Protein AF-0000000068853420 (afdb_homodimer)

Nearest PDB structures (foldseek):
  4xi1-assembly1_A  TM=8.099E-01  e=3.534E-05  Legionella pneumophila str. Paris
  2kr4-assembly1_A  TM=8.073E-01  e=2.516E-05  Mus musculus
  5h7r-assembly1_D  TM=8.352E-01  e=4.964E-05  Homo sapiens
  6s53-assembly2_H  TM=8.217E-01  e=7.463E-05  Homo sapiens
  4wz3-assembly1_B  TM=7.288E-01  e=4.638E-05  Legionella pneumophila str. Paris

Secondary structure (DSSP, 8-state):
--TT---S----THHHHHHHHHHHTSPPGGGB-TTTSSB-SSEEE-TTS-EEEHHHHHHHHHH--B-TTT-PBPS----EE-HHHHHHHHHHHHHHHH-/-GGGGGGGG---THHHHHHHHHHHTSPPGGGB-TTTSSB-SSEEE-TTS-EEEHHHHHHHHHH--B-TTT-PBPS----EE-HHHHHHHHHHHHHHHH-

InterPro domains:
  IPR003613 U-box domain [PF04564] (28-96)
  IPR003613 U-box domain [PS51698] (26-99)
  IPR003613 U-box domain [SM00504] (30-92)
  IPR013083 Zinc finger, RING/FYVE/PHD-type [G3DSA:3.30.40.10] (26-99)
  IPR052085 WD repeat, SAM and U-box domain-containing [PTHR46573] (4-98)

Radius of gyration: 25.14 Å; Cα contacts (8 Å, |Δi|>4): 220; chains: 2; bounding box: 86×63×56 Å

Foldseek 3Di:
DPPPDDPPPPPDPVVVVVVVLVVLLDDDPLQAAPQVRHGAQFWKAFQVGHIHHPVRLVVVVVVDQADPVPRHGGPDGDIGGDPVSNVVSVVSVVVSVVD/DPPPPDPPPPPDPVVVVVVVLVVLLDDDPLQAAPQVRHGEQFWKAFQVGHIHRPVRLVVVVVVDQADPVPRHGGPDGDIGGDPVSNVVSVVSVVVSVVD

Organism: Emiliania huxleyi (strain CCMP1516) (NCBI:txid280463)

Sequence (198 aa):
MSEEATGQKRISRRGRSAIALALELEPPADFICPITAEAMRDPVMAGDGHAYERIAIERWLAIRSTSPLTGKALENTGVFPNHMLRRQIREWQERSRSTMSEEATGQKRISRRGRSAIALALELEPPADFICPITAEAMRDPVMAGDGHAYERIAIERWLAIRSTSPLTGKALENTGVFPNHMLRRQIREWQERSRST

Structure (mmCIF, N/CA/C/O backbone):
data_AF-0000000068853420-model_v1
#
loop_
_entity.id
_entity.type
_entity.pdbx_description
1 polymer 'U-box domain-containing protein'
#
loop_
_atom_site.group_PDB
_atom_site.id
_atom_site.type_symbol
_atom_site.label_atom_id
_atom_site.label_alt_id
_atom_site.label_comp_id
_atom_site.label_asym_id
_atom_site.label_entity_id
_atom_site.label_seq_id
_atom_site.pdbx_PDB_ins_code
_atom_site.Cartn_x
_atom_site.Cartn_y
_atom_site.Cartn_z
_atom_site.occupancy
_atom_site.B_iso_or_equiv
_atom_site.auth_seq_id
_atom_site.auth_comp_id
_atom_site.auth_asym_id
_atom_site.auth_atom_id
_atom_site.pdbx_PDB_model_num
ATOM 1 N N . MET A 1 1 ? -50.844 44.469 3.355 1 34.81 1 MET A N 1
ATOM 2 C CA . MET A 1 1 ? -49.969 44.062 2.275 1 34.81 1 MET A CA 1
ATOM 3 C C . MET A 1 1 ? -48.75 43.281 2.82 1 34.81 1 MET A C 1
ATOM 5 O O . MET A 1 1 ? -48.406 42.25 2.281 1 34.81 1 MET A O 1
ATOM 9 N N . SER A 1 2 ? -47.875 43.875 3.756 1 34.31 2 SER A N 1
ATOM 10 C CA . SER A 1 2 ? -46.438 43.75 3.584 1 34.31 2 SER A CA 1
ATOM 11 C C . SER A 1 2 ? -45.844 42.594 4.414 1 34.31 2 SER A C 1
ATOM 13 O O . SER A 1 2 ? -44.625 42.438 4.496 1 34.31 2 SER A O 1
ATOM 15 N N . GLU A 1 3 ? -46.562 42.094 5.371 1 41.97 3 GLU A N 1
ATOM 16 C CA . GLU A 1 3 ? -45.75 41.375 6.359 1 41.97 3 GLU A CA 1
ATOM 17 C C . GLU A 1 3 ? -45.281 40.031 5.812 1 41.97 3 GLU A C 1
ATOM 1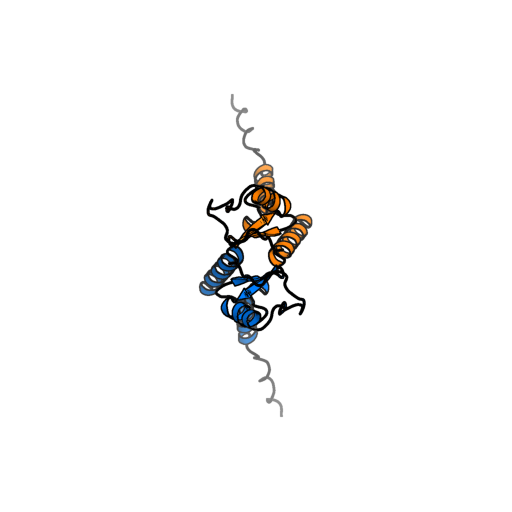9 O O . GLU A 1 3 ? -44.906 39.156 6.578 1 41.97 3 GLU A O 1
ATOM 24 N N . GLU A 1 4 ? -45.469 39.719 4.461 1 45.56 4 GLU A N 1
ATOM 25 C CA . GLU A 1 4 ? -45.188 38.344 4.07 1 45.56 4 GLU A CA 1
ATOM 26 C C . GLU A 1 4 ? -43.688 38.062 4.09 1 45.56 4 GLU A C 1
ATOM 28 O O . GLU A 1 4 ? -43.219 37.156 3.436 1 45.56 4 GLU A O 1
ATOM 33 N N . ALA A 1 5 ? -42.906 39.125 4.637 1 42.16 5 ALA A N 1
ATOM 34 C CA . ALA A 1 5 ? -41.5 38.969 4.227 1 42.16 5 ALA A CA 1
ATOM 35 C C . ALA A 1 5 ? -40.938 37.656 4.699 1 42.16 5 ALA A C 1
ATOM 37 O O . ALA A 1 5 ? -40.375 36.875 3.902 1 42.16 5 ALA A O 1
ATOM 38 N N . THR A 1 6 ? -40.094 37.688 5.812 1 40.34 6 THR A N 1
ATOM 39 C CA . THR A 1 6 ? -38.688 37.281 5.871 1 40.34 6 THR A CA 1
ATOM 40 C C . THR A 1 6 ? -38.562 35.812 6.289 1 40.34 6 THR A C 1
ATOM 42 O O . THR A 1 6 ? -38.344 35.531 7.465 1 40.34 6 THR A O 1
ATOM 45 N N . GLY A 1 7 ? -39.594 35.031 6.105 1 43.28 7 GLY A N 1
ATOM 46 C CA . GLY A 1 7 ? -39.406 33.688 6.629 1 43.28 7 GLY A CA 1
ATOM 47 C C . GLY A 1 7 ? -38.188 32.969 6.016 1 43.28 7 GLY A C 1
ATOM 48 O O . GLY A 1 7 ? -38.062 31.75 6.164 1 43.28 7 GLY A O 1
ATOM 49 N N . GLN A 1 8 ? -37.625 33.594 4.945 1 44.19 8 GLN A N 1
ATOM 50 C CA . GLN A 1 8 ? -36.844 32.688 4.117 1 44.19 8 GLN A CA 1
ATOM 51 C C . GLN A 1 8 ? -35.656 32.125 4.891 1 44.19 8 GLN A C 1
ATOM 53 O O . GLN A 1 8 ? -35.25 30.969 4.715 1 44.19 8 GLN A O 1
ATOM 58 N N . LYS A 1 9 ? -34.719 32.969 5.328 1 45.03 9 LYS A N 1
ATOM 59 C CA . LYS A 1 9 ? -33.281 32.688 5.199 1 45.03 9 LYS A CA 1
ATOM 60 C C . LYS A 1 9 ? -32.812 31.828 6.375 1 45.03 9 LYS A C 1
ATOM 62 O O . LYS A 1 9 ? -31.609 31.75 6.625 1 45.03 9 LYS A O 1
ATOM 67 N N . ARG A 1 10 ? -33.625 31.422 7.332 1 42.75 10 ARG A N 1
ATOM 68 C CA . ARG A 1 10 ? -32.812 30.688 8.289 1 42.75 10 ARG A CA 1
ATOM 69 C C . ARG A 1 10 ? -32.375 29.344 7.719 1 42.75 10 ARG A C 1
ATOM 71 O O . ARG A 1 10 ? -33.062 28.344 7.844 1 42.75 10 ARG A O 1
ATOM 78 N N . ILE A 1 11 ? -32.188 29.188 6.398 1 47.72 11 ILE A N 1
ATOM 79 C CA . ILE A 1 11 ? -31.469 27.969 6.016 1 47.72 11 ILE A CA 1
ATOM 80 C C . ILE A 1 11 ? -30.312 27.719 6.973 1 47.72 11 ILE A C 1
ATOM 82 O O . ILE A 1 11 ? -29.406 28.547 7.082 1 47.72 11 ILE A O 1
ATOM 86 N N . SER A 1 12 ? -30.469 27.078 8.18 1 46.97 12 SER A N 1
ATOM 87 C CA . SER A 1 12 ? -29.703 26.734 9.367 1 46.97 12 SER A CA 1
ATOM 88 C C . SER A 1 12 ? -28.281 26.297 9 1 46.97 12 SER A C 1
ATOM 90 O O . SER A 1 12 ? -28.078 25.672 7.965 1 46.97 12 SER A O 1
ATOM 92 N N . ARG A 1 13 ? -27.141 26.891 9.422 1 49.19 13 ARG A N 1
ATOM 93 C CA . ARG A 1 13 ? -25.719 26.562 9.594 1 49.19 13 ARG A CA 1
ATOM 94 C C . ARG A 1 13 ? -25.531 25.078 9.867 1 49.19 13 ARG A C 1
ATOM 96 O O . ARG A 1 13 ? -24.406 24.578 9.797 1 49.19 13 ARG A O 1
ATOM 103 N N . ARG A 1 14 ? -26.656 24.438 10.234 1 52.59 14 ARG A N 1
ATOM 104 C CA . ARG A 1 14 ? -26.562 23.031 10.609 1 52.59 14 ARG A CA 1
ATOM 105 C C . ARG A 1 14 ? -26.203 22.156 9.398 1 52.59 14 ARG A C 1
ATOM 107 O O . ARG A 1 14 ? -25.562 21.109 9.547 1 52.59 14 ARG A O 1
ATOM 114 N N . GLY A 1 15 ? -26.703 22.406 8.266 1 52.88 15 GLY A N 1
ATOM 115 C CA . GLY A 1 15 ? -26.469 21.562 7.102 1 52.88 15 GLY A CA 1
ATOM 116 C C . GLY A 1 15 ? -25.031 21.562 6.648 1 52.88 15 GLY A C 1
ATOM 117 O O . GLY A 1 15 ? -24.516 20.531 6.203 1 52.88 15 GLY A O 1
ATOM 118 N N . ARG A 1 16 ? -24.375 22.734 6.613 1 54.84 16 ARG A N 1
ATOM 119 C CA . ARG A 1 16 ? -22.984 22.844 6.188 1 54.84 16 ARG A CA 1
ATOM 120 C C . ARG A 1 16 ? -22.062 22.094 7.148 1 54.84 16 ARG A C 1
ATOM 122 O O . ARG A 1 16 ? -21.062 21.5 6.73 1 54.84 16 ARG A O 1
ATOM 129 N N . SER A 1 17 ? -22.5 22.016 8.461 1 63.19 17 SER A N 1
ATOM 130 C CA . SER A 1 17 ? -21.672 21.375 9.469 1 63.19 17 SER A CA 1
ATOM 131 C C . SER A 1 17 ? -21.703 19.859 9.32 1 63.19 17 SER A C 1
ATOM 133 O O . SER A 1 17 ? -20.672 19.188 9.422 1 63.19 17 SER A O 1
ATOM 135 N N . ALA A 1 18 ? -22.938 19.359 9.031 1 60.53 18 ALA A N 1
ATOM 136 C CA . ALA A 1 18 ? -23.078 17.906 8.938 1 60.53 18 ALA A CA 1
ATOM 137 C C . ALA A 1 18 ? -22.312 17.375 7.727 1 60.53 18 ALA A C 1
ATOM 139 O O . ALA A 1 18 ? -21.703 16.312 7.797 1 60.53 18 ALA A O 1
ATOM 140 N N . ILE A 1 19 ? -22.453 18.047 6.547 1 61.03 19 ILE A N 1
ATOM 141 C CA . ILE A 1 19 ? -21.734 17.641 5.34 1 61.03 19 ILE A CA 1
ATOM 142 C C . ILE A 1 19 ? -20.234 17.703 5.582 1 61.03 19 ILE A C 1
ATOM 144 O O . ILE A 1 19 ? -19.484 16.797 5.184 1 61.03 19 ILE A O 1
ATOM 148 N N . ALA A 1 20 ? -19.797 18.812 6.145 1 61.88 20 ALA A N 1
ATOM 149 C CA . ALA A 1 20 ? -18.375 18.953 6.465 1 61.88 20 ALA A CA 1
ATOM 150 C C . ALA A 1 20 ? -17.906 17.844 7.379 1 61.88 20 ALA A C 1
ATOM 152 O O . ALA A 1 20 ? -16.828 17.281 7.184 1 61.88 20 ALA A O 1
ATOM 153 N N . LEU A 1 21 ? -18.734 17.578 8.375 1 62.09 21 LEU A N 1
ATOM 154 C CA . LEU A 1 21 ? -18.406 16.469 9.281 1 62.09 21 LEU A CA 1
ATOM 155 C C . LEU A 1 21 ? -18.391 15.141 8.531 1 62.09 21 LEU A C 1
ATOM 157 O O . LEU A 1 21 ? -17.531 14.297 8.781 1 62.09 21 LEU A O 1
ATOM 161 N N . ALA A 1 22 ? -19.438 14.984 7.652 1 61.75 22 ALA A N 1
ATOM 162 C CA . ALA A 1 22 ? -19.5 13.75 6.867 1 61.75 22 ALA A CA 1
ATOM 163 C C . ALA A 1 22 ? -18.281 13.609 5.973 1 61.75 22 ALA A C 1
ATOM 165 O O . ALA A 1 22 ? -17.75 12.508 5.812 1 61.75 22 ALA A O 1
ATOM 166 N N . LEU A 1 23 ? -17.922 14.672 5.324 1 61.5 23 LEU A N 1
ATOM 167 C CA . LEU A 1 23 ? -16.75 14.656 4.449 1 61.5 23 LEU A CA 1
ATOM 168 C C . LEU A 1 23 ? -15.484 14.352 5.238 1 61.5 23 LEU A C 1
ATOM 170 O O . LEU A 1 23 ? -14.578 13.695 4.73 1 61.5 23 LEU A O 1
ATOM 174 N N . GLU A 1 24 ? -15.492 14.945 6.465 1 63.66 24 GLU A N 1
ATOM 175 C CA . GLU A 1 24 ? -14.328 14.68 7.309 1 63.66 24 GLU A CA 1
ATOM 176 C C . GLU A 1 24 ? -14.234 13.203 7.68 1 63.66 24 GLU A C 1
ATOM 178 O O . GLU A 1 24 ? -13.141 12.68 7.898 1 63.66 24 GLU A O 1
ATOM 183 N N . LEU A 1 25 ? -15.375 12.57 7.449 1 74.81 25 LEU A N 1
ATOM 184 C CA . LEU A 1 25 ? -15.438 11.188 7.895 1 74.81 25 LEU A CA 1
ATOM 185 C C . LEU A 1 25 ? -15.297 10.227 6.715 1 74.81 25 LEU A C 1
ATOM 187 O O . LEU A 1 25 ? -15.18 9.016 6.898 1 74.81 25 LEU A O 1
ATOM 191 N N . GLU A 1 26 ? -15.164 10.797 5.605 1 87.44 26 GLU A N 1
ATOM 192 C CA . GLU A 1 26 ? -15.062 9.938 4.43 1 87.44 26 GLU A CA 1
ATOM 193 C C . GLU A 1 26 ? -13.68 9.32 4.312 1 87.44 26 GLU A C 1
ATOM 195 O O . GLU A 1 26 ? -12.672 10.008 4.496 1 87.44 26 GLU A O 1
ATOM 200 N N . PRO A 1 27 ? -13.711 8.008 4.016 1 92.69 27 PRO A N 1
ATOM 201 C CA . PRO A 1 27 ? -12.406 7.371 3.863 1 92.69 27 PRO A CA 1
ATOM 202 C C . PRO A 1 27 ? -11.602 7.938 2.693 1 92.69 27 PRO A C 1
ATOM 204 O O . PRO A 1 27 ? -12.172 8.273 1.651 1 92.69 27 PRO A O 1
ATOM 207 N N . PRO A 1 28 ? -10.336 8.102 2.918 1 91.75 28 PRO A N 1
ATOM 208 C CA . PRO A 1 28 ? -9.5 8.391 1.753 1 91.75 28 PRO A CA 1
ATOM 209 C C . PRO A 1 28 ? -9.773 7.457 0.578 1 91.75 28 PRO A C 1
ATOM 211 O O . PRO A 1 28 ? -10.094 6.281 0.782 1 91.75 28 PRO A O 1
ATOM 214 N N . ALA A 1 29 ? -9.609 7.934 -0.53 1 94.06 29 ALA A N 1
ATOM 215 C CA . ALA A 1 29 ? -9.914 7.184 -1.746 1 94.06 29 ALA A CA 1
ATOM 216 C C . ALA A 1 29 ? -9.109 5.887 -1.806 1 94.06 29 ALA A C 1
ATOM 218 O O . ALA A 1 29 ? -9.609 4.867 -2.289 1 94.06 29 ALA A O 1
ATOM 219 N N . ASP A 1 30 ? -7.887 5.859 -1.32 1 94.75 30 ASP A N 1
ATOM 220 C CA . ASP A 1 30 ? -6.992 4.707 -1.38 1 94.75 30 ASP A CA 1
ATOM 221 C C . ASP A 1 30 ? -7.543 3.543 -0.558 1 94.75 30 ASP A C 1
ATOM 223 O O . ASP A 1 30 ? -7.102 2.402 -0.718 1 94.75 30 ASP A O 1
ATOM 227 N N . PHE A 1 31 ? -8.469 3.871 0.302 1 97.12 31 PHE A N 1
ATOM 228 C CA . PHE A 1 31 ? -8.977 2.842 1.198 1 97.12 31 PHE A CA 1
ATOM 229 C C . PHE A 1 31 ? -10.18 2.137 0.579 1 97.12 31 PHE A C 1
ATOM 231 O O . PHE A 1 31 ? -10.602 1.083 1.06 1 97.12 31 PHE A O 1
ATOM 238 N N . ILE A 1 32 ? -10.68 2.725 -0.522 1 97.88 32 ILE A N 1
ATOM 239 C CA . ILE A 1 32 ? -11.922 2.242 -1.121 1 97.88 32 ILE A CA 1
ATOM 240 C C . ILE A 1 32 ? -11.609 1.13 -2.119 1 97.88 32 ILE A C 1
ATOM 242 O O . ILE A 1 32 ? -10.758 1.291 -2.994 1 97.88 32 ILE A O 1
ATOM 246 N N . CYS A 1 33 ? -12.273 0.082 -1.948 1 98.56 33 CYS A N 1
ATOM 247 C CA . CYS A 1 33 ? -12.133 -1.036 -2.875 1 98.56 33 CYS A CA 1
ATOM 248 C C . CYS A 1 33 ? -12.812 -0.728 -4.203 1 98.56 33 CYS A C 1
ATOM 250 O O . CYS A 1 33 ? -14.008 -0.415 -4.242 1 98.56 33 CYS A O 1
ATOM 252 N N . PRO A 1 34 ? -12.062 -0.929 -5.297 1 98 34 PRO A N 1
ATOM 253 C CA . PRO A 1 34 ? -12.648 -0.633 -6.609 1 98 34 PRO A CA 1
ATOM 254 C C . PRO A 1 34 ? -13.82 -1.55 -6.957 1 98 34 PRO A C 1
ATOM 256 O O . PRO A 1 34 ? -14.648 -1.206 -7.805 1 98 34 PRO A O 1
ATOM 259 N N . ILE A 1 35 ? -13.922 -2.719 -6.402 1 98.38 35 ILE A N 1
ATOM 260 C CA . ILE A 1 35 ? -14.992 -3.664 -6.699 1 98.38 35 ILE A CA 1
ATOM 261 C C . ILE A 1 35 ? -16.219 -3.344 -5.844 1 98.38 35 ILE A C 1
ATOM 263 O O . ILE A 1 35 ? -17.328 -3.227 -6.363 1 98.38 35 ILE A O 1
ATOM 267 N N . THR A 1 36 ? -16.047 -3.203 -4.523 1 98.38 36 THR A N 1
ATOM 268 C CA . THR A 1 36 ? -17.188 -3.064 -3.609 1 98.38 36 THR A CA 1
ATOM 269 C C . THR A 1 36 ? -17.578 -1.599 -3.451 1 98.38 36 THR A C 1
ATOM 271 O O . THR A 1 36 ? -18.656 -1.29 -2.953 1 98.38 36 THR A O 1
ATOM 274 N N . ALA A 1 37 ? -16.688 -0.689 -3.717 1 97.62 37 ALA A N 1
ATOM 275 C CA . ALA A 1 37 ? -16.844 0.75 -3.541 1 97.62 37 ALA A CA 1
ATOM 276 C C . ALA A 1 37 ? -16.984 1.111 -2.064 1 97.62 37 ALA A C 1
ATOM 278 O O . ALA A 1 37 ? -17.625 2.1 -1.714 1 97.62 37 ALA A O 1
ATOM 279 N N . GLU A 1 38 ? -16.391 0.301 -1.243 1 97 38 GLU A N 1
ATOM 280 C CA . GLU A 1 38 ? -16.344 0.512 0.2 1 97 38 GLU A CA 1
ATOM 281 C C . GLU A 1 38 ? -14.922 0.426 0.726 1 97 38 GLU A C 1
ATOM 283 O O . GLU A 1 38 ? -14.047 -0.147 0.071 1 97 38 GLU A O 1
ATOM 288 N N . ALA A 1 39 ? -14.742 1.035 1.921 1 97.44 39 ALA A N 1
ATOM 289 C CA . ALA A 1 39 ? -13.445 0.886 2.564 1 97.44 39 ALA A CA 1
ATOM 290 C C . ALA A 1 39 ? -13.117 -0.585 2.809 1 97.44 39 ALA A C 1
ATOM 292 O O . ALA A 1 39 ? -13.969 -1.346 3.277 1 97.44 39 ALA A O 1
ATOM 293 N N . MET A 1 40 ? -11.906 -0.879 2.514 1 98.38 40 MET A N 1
ATOM 294 C CA . MET A 1 40 ? -11.523 -2.283 2.631 1 98.38 40 MET A CA 1
ATOM 295 C C . MET A 1 40 ? -11.359 -2.682 4.094 1 98.38 40 MET A C 1
ATOM 297 O O . MET A 1 40 ? -10.859 -1.899 4.906 1 98.38 40 MET A O 1
ATOM 301 N N . ARG A 1 41 ? -11.758 -3.891 4.422 1 97.69 41 ARG A N 1
ATOM 302 C CA . ARG A 1 41 ? -11.547 -4.473 5.742 1 97.69 41 ARG A CA 1
ATOM 303 C C . ARG A 1 41 ? -10.328 -5.395 5.75 1 97.69 41 ARG A C 1
ATOM 305 O O . ARG A 1 41 ? -9.562 -5.406 6.711 1 97.69 41 ARG A O 1
ATOM 312 N N . ASP A 1 42 ? -10.25 -6.094 4.727 1 98.56 42 ASP A N 1
ATOM 313 C CA . ASP A 1 42 ? -9.133 -7.016 4.527 1 98.56 42 ASP A CA 1
ATOM 314 C C . ASP A 1 42 ? -8.453 -6.766 3.186 1 98.56 42 ASP A C 1
ATOM 316 O O . ASP A 1 42 ? -8.609 -7.555 2.248 1 98.56 42 ASP A O 1
ATOM 320 N N . PRO A 1 43 ? -7.652 -5.711 3.154 1 98.5 43 PRO A N 1
ATOM 321 C CA . PRO A 1 43 ? -7.031 -5.332 1.883 1 98.5 43 PRO A CA 1
ATOM 322 C C . PRO A 1 43 ? -5.984 -6.344 1.414 1 98.5 43 PRO A C 1
ATOM 324 O O . PRO A 1 43 ? -5.148 -6.781 2.205 1 98.5 43 PRO A O 1
ATOM 327 N N . VAL A 1 44 ? -6.043 -6.703 0.188 1 97.75 44 VAL A N 1
ATOM 328 C CA . VAL A 1 44 ? -5.062 -7.57 -0.463 1 97.75 44 VAL A CA 1
ATOM 329 C C . VAL A 1 44 ? -4.605 -6.938 -1.775 1 97.75 44 VAL A C 1
ATOM 331 O O . VAL A 1 44 ? -5.25 -6.02 -2.287 1 97.75 44 VAL A O 1
ATOM 334 N N . MET A 1 45 ? -3.475 -7.312 -2.174 1 96.56 45 MET A N 1
ATOM 335 C CA . MET A 1 45 ? -2.928 -6.895 -3.461 1 96.56 45 MET A CA 1
ATOM 336 C C . MET A 1 45 ? -3.061 -8 -4.496 1 96.56 45 MET A C 1
ATOM 338 O O . MET A 1 45 ? -2.797 -9.172 -4.203 1 96.56 45 MET A O 1
ATOM 342 N N . ALA A 1 46 ? -3.482 -7.629 -5.668 1 96.38 46 ALA A N 1
ATOM 343 C CA . ALA A 1 46 ? -3.57 -8.602 -6.758 1 96.38 46 ALA A CA 1
ATOM 344 C C . ALA A 1 46 ? -2.43 -8.414 -7.754 1 96.38 46 ALA A C 1
ATOM 346 O O . ALA A 1 46 ? -1.6 -7.516 -7.594 1 96.38 46 ALA A O 1
ATOM 347 N N . GLY A 1 47 ? -2.389 -9.266 -8.742 1 94.38 47 GLY A N 1
ATOM 348 C CA . GLY A 1 47 ? -1.291 -9.312 -9.695 1 94.38 47 GLY A CA 1
ATOM 349 C C . GLY A 1 47 ? -1.175 -8.055 -10.531 1 94.38 47 GLY A C 1
ATOM 350 O O . GLY A 1 47 ? -0.121 -7.789 -11.109 1 94.38 47 GLY A O 1
ATOM 351 N N . ASP A 1 48 ? -2.283 -7.324 -10.656 1 95.06 48 ASP A N 1
ATOM 352 C CA . ASP A 1 48 ? -2.246 -6.094 -11.445 1 95.06 48 ASP A CA 1
ATOM 353 C C . ASP A 1 48 ? -1.645 -4.945 -10.641 1 95.06 48 ASP A C 1
ATOM 355 O O . ASP A 1 48 ? -1.543 -3.82 -11.133 1 95.06 48 ASP A O 1
ATOM 359 N N . GLY A 1 49 ? -1.3 -5.176 -9.383 1 95.38 49 GLY A N 1
ATOM 36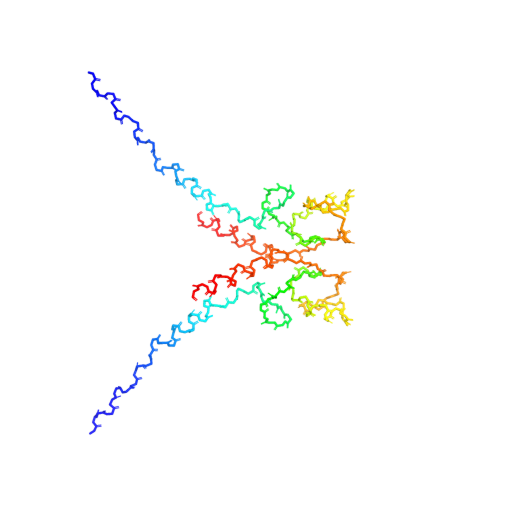0 C CA . GLY A 1 49 ? -0.657 -4.172 -8.547 1 95.38 49 GLY A CA 1
ATOM 361 C C . GLY A 1 49 ? -1.644 -3.303 -7.793 1 95.38 49 GLY A C 1
ATOM 362 O O . GLY A 1 49 ? -1.257 -2.312 -7.172 1 95.38 49 GLY A O 1
ATOM 363 N N . HIS A 1 50 ? -2.873 -3.68 -7.824 1 96.62 50 HIS A N 1
ATOM 364 C CA . HIS A 1 50 ? -3.904 -2.914 -7.133 1 96.62 50 HIS A CA 1
ATOM 365 C C . HIS A 1 50 ? -4.422 -3.664 -5.91 1 96.62 50 HIS A C 1
ATOM 367 O O . HIS A 1 50 ? -4.309 -4.891 -5.836 1 96.62 50 HIS A O 1
ATOM 373 N N . ALA A 1 51 ? -4.945 -2.887 -5 1 97.62 51 ALA A N 1
ATOM 374 C CA . ALA A 1 51 ? -5.512 -3.467 -3.787 1 97.62 51 ALA A CA 1
ATOM 375 C C . ALA A 1 51 ? -7.02 -3.641 -3.914 1 97.62 51 ALA A C 1
ATOM 377 O O . ALA A 1 51 ? -7.688 -2.848 -4.582 1 97.62 51 ALA A O 1
ATOM 378 N N . TYR A 1 52 ? -7.52 -4.664 -3.236 1 98.44 52 TYR A N 1
ATOM 379 C CA . TYR A 1 52 ? -8.938 -4.988 -3.217 1 98.44 52 TYR A CA 1
ATOM 380 C C . TYR A 1 52 ? -9.352 -5.562 -1.865 1 98.44 52 TYR A C 1
ATOM 382 O O . TYR A 1 52 ? -8.5 -5.98 -1.077 1 98.44 52 TYR A O 1
ATOM 390 N N . GLU A 1 53 ? -10.594 -5.551 -1.66 1 98.81 53 GLU A N 1
ATOM 391 C CA . GLU A 1 53 ? -11.172 -6.379 -0.605 1 98.81 53 GLU A CA 1
ATOM 392 C C . GLU A 1 53 ? -10.992 -7.863 -0.909 1 98.81 53 GLU A C 1
ATOM 394 O O . GLU A 1 53 ? -11.328 -8.328 -2 1 98.81 53 GLU A O 1
ATOM 399 N N . ARG A 1 54 ? -10.531 -8.57 0.033 1 98.69 54 ARG A N 1
ATOM 400 C CA . ARG A 1 54 ? -10.133 -9.953 -0.189 1 98.69 54 ARG A CA 1
ATOM 401 C C . ARG A 1 54 ? -11.289 -10.766 -0.781 1 98.69 54 ARG A C 1
ATOM 403 O O . ARG A 1 54 ? -11.148 -11.344 -1.86 1 98.69 54 ARG A O 1
ATOM 410 N N . ILE A 1 55 ? -12.383 -10.797 -0.116 1 98.69 55 ILE A N 1
ATOM 411 C CA . ILE A 1 55 ? -13.508 -11.641 -0.528 1 98.69 55 ILE A CA 1
ATOM 412 C C . ILE A 1 55 ? -13.953 -11.25 -1.935 1 98.69 55 ILE A C 1
ATOM 414 O O . ILE A 1 55 ? -14.266 -12.117 -2.754 1 98.69 55 ILE A O 1
ATOM 418 N N . ALA A 1 56 ? -13.953 -9.984 -2.223 1 98.88 56 ALA A N 1
ATOM 419 C CA . ALA A 1 56 ? -14.43 -9.484 -3.51 1 98.88 56 ALA A CA 1
ATOM 420 C C . ALA A 1 56 ? -13.5 -9.922 -4.641 1 98.88 56 ALA A C 1
ATOM 422 O O . ALA A 1 56 ? -13.961 -10.414 -5.672 1 98.88 56 ALA A O 1
ATOM 423 N N . ILE A 1 57 ? -12.188 -9.812 -4.484 1 98.69 57 ILE A N 1
ATOM 424 C CA . ILE A 1 57 ? -11.25 -10.133 -5.559 1 98.69 57 ILE A CA 1
ATOM 425 C C . ILE A 1 57 ? -11.148 -11.648 -5.715 1 98.69 57 ILE A C 1
ATOM 427 O O . ILE A 1 57 ? -10.992 -12.156 -6.828 1 98.69 57 ILE A O 1
ATOM 431 N N . GLU A 1 58 ? -11.172 -12.297 -4.621 1 98.38 58 GLU A N 1
ATOM 432 C CA . GLU A 1 58 ? -11.141 -13.75 -4.715 1 98.38 58 GLU A CA 1
ATOM 433 C C . GLU A 1 58 ? -12.352 -14.289 -5.473 1 98.38 58 GLU A C 1
ATOM 435 O O . GLU A 1 58 ? -12.234 -15.219 -6.273 1 98.38 58 GLU A O 1
ATOM 440 N N . ARG A 1 59 ? -13.492 -13.719 -5.199 1 98.62 59 ARG A N 1
ATOM 441 C CA . ARG A 1 59 ? -14.695 -14.094 -5.938 1 98.62 59 ARG A CA 1
ATOM 442 C C . ARG A 1 59 ? -14.547 -13.789 -7.422 1 98.62 59 ARG A C 1
ATOM 444 O O . ARG A 1 59 ? -14.922 -14.602 -8.273 1 98.62 59 ARG A O 1
ATOM 451 N N . TRP A 1 60 ? -14.039 -12.641 -7.734 1 98.75 60 TRP A N 1
ATOM 452 C CA . TRP A 1 60 ? -13.797 -12.227 -9.117 1 98.75 60 TRP A CA 1
ATOM 453 C C . TRP A 1 60 ? -12.891 -13.219 -9.828 1 98.75 60 TRP A C 1
ATOM 455 O O . TRP A 1 60 ? -13.211 -13.688 -10.93 1 98.75 60 TRP A O 1
ATOM 465 N N . LEU A 1 61 ? -11.836 -13.617 -9.188 1 98.06 61 LEU A N 1
ATOM 466 C CA . LEU A 1 61 ? -10.781 -14.414 -9.805 1 98.06 61 LEU A CA 1
ATOM 467 C C . LEU A 1 61 ? -11.156 -15.891 -9.844 1 98.06 61 LEU A C 1
ATOM 469 O O . LEU A 1 61 ? -10.5 -16.688 -10.523 1 98.06 61 LEU A O 1
ATOM 473 N N . ALA A 1 62 ? -12.164 -16.219 -9.078 1 97.94 62 ALA A N 1
ATOM 474 C CA . ALA A 1 62 ? -12.68 -17.578 -9.133 1 97.94 62 ALA A CA 1
ATOM 475 C C . ALA A 1 62 ? -13.273 -17.891 -10.508 1 97.94 62 ALA A C 1
ATOM 477 O O . ALA A 1 62 ? -13.281 -19.047 -10.938 1 97.94 62 ALA A O 1
ATOM 478 N N . ILE A 1 63 ? -13.68 -16.859 -11.227 1 97.38 63 ILE A N 1
ATOM 479 C CA . ILE A 1 63 ? -14.398 -17.078 -12.477 1 97.38 63 ILE A CA 1
ATOM 480 C C . ILE A 1 63 ? -13.633 -16.438 -13.633 1 97.38 63 ILE A C 1
ATOM 482 O O . ILE A 1 63 ? -13.766 -16.859 -14.781 1 97.38 63 ILE A O 1
ATOM 486 N N . ARG A 1 64 ? -12.852 -15.375 -13.242 1 97.75 64 ARG A N 1
ATOM 487 C CA . ARG A 1 64 ? -12.094 -14.641 -14.25 1 97.75 64 ARG A CA 1
ATOM 488 C C . ARG A 1 64 ? -10.609 -14.633 -13.914 1 97.75 64 ARG A C 1
ATOM 490 O O . ARG A 1 64 ? -10.227 -14.727 -12.75 1 97.75 64 ARG A O 1
ATOM 497 N N . SER A 1 65 ? -9.812 -14.414 -14.953 1 97.94 65 SER A N 1
ATOM 498 C CA . SER A 1 65 ? -8.375 -14.273 -14.766 1 97.94 65 SER A CA 1
ATOM 499 C C . SER A 1 65 ? -7.883 -12.914 -15.234 1 97.94 65 SER A C 1
ATOM 501 O O . SER A 1 65 ? -6.738 -12.773 -15.672 1 97.94 65 SER A O 1
ATOM 503 N N . THR A 1 66 ? -8.797 -11.977 -15.242 1 98.19 66 THR A N 1
ATOM 504 C CA . THR A 1 66 ? -8.484 -10.625 -15.695 1 98.19 66 THR A CA 1
ATOM 505 C C . THR A 1 66 ? -8.555 -9.641 -14.531 1 98.19 66 THR A C 1
ATOM 507 O O . THR A 1 66 ? -9.188 -9.922 -13.508 1 98.19 66 THR A O 1
ATOM 510 N N . SER A 1 67 ? -7.906 -8.578 -14.758 1 97.88 67 SER A N 1
ATOM 511 C CA . SER A 1 67 ? -8.031 -7.492 -13.797 1 97.88 67 SER A CA 1
ATOM 512 C C . SER A 1 67 ? -9.422 -6.871 -13.852 1 97.88 67 SER A C 1
ATOM 514 O O . SER A 1 67 ? -9.906 -6.512 -14.93 1 97.88 67 SER A O 1
ATOM 516 N N . PRO A 1 68 ? -10.031 -6.68 -12.68 1 97.88 68 PRO A N 1
ATOM 517 C CA . PRO A 1 68 ? -11.32 -5.992 -12.703 1 97.88 68 PRO A CA 1
ATOM 518 C C . PRO A 1 68 ? -11.203 -4.523 -13.102 1 97.88 68 PRO A C 1
ATOM 520 O O . PRO A 1 68 ? -12.188 -3.908 -13.508 1 97.88 68 PRO A O 1
ATOM 523 N N . LEU A 1 69 ? -10.07 -3.977 -12.938 1 96.75 69 LEU A N 1
ATOM 524 C CA . LEU A 1 69 ? -9.875 -2.553 -13.188 1 96.75 69 LEU A CA 1
ATOM 525 C C . LEU A 1 69 ? -9.531 -2.301 -14.648 1 96.75 69 LEU A C 1
ATOM 527 O O . LEU A 1 69 ? -10.047 -1.36 -15.258 1 96.75 69 LEU A O 1
ATOM 531 N N . THR A 1 70 ? -8.75 -3.125 -15.188 1 95.44 70 THR A N 1
ATOM 532 C CA . THR A 1 70 ? -8.211 -2.811 -16.516 1 95.44 70 THR A CA 1
ATOM 533 C C . THR A 1 70 ? -8.781 -3.754 -17.562 1 95.44 70 THR A C 1
ATOM 535 O O . THR A 1 70 ? -8.68 -3.488 -18.766 1 95.44 70 THR A O 1
ATOM 538 N N . GLY A 1 71 ? -9.234 -4.953 -17.141 1 96.75 71 GLY A N 1
ATOM 539 C CA . GLY A 1 71 ? -9.75 -5.949 -18.062 1 96.75 71 GLY A CA 1
ATOM 540 C C . GLY A 1 71 ? -8.664 -6.812 -18.688 1 96.75 71 GLY A C 1
ATOM 541 O O . GLY A 1 71 ? -8.961 -7.73 -19.453 1 96.75 71 GLY A O 1
ATOM 542 N N . LYS A 1 72 ? -7.453 -6.594 -18.375 1 97.31 72 LYS A N 1
ATOM 543 C CA . LYS A 1 72 ? -6.34 -7.332 -18.969 1 97.31 72 LYS A CA 1
ATOM 544 C C . LYS A 1 72 ? -6.098 -8.641 -18.234 1 97.31 72 LYS A C 1
ATOM 546 O O . LYS A 1 72 ? -6.367 -8.75 -17.031 1 97.31 72 LYS A O 1
ATOM 551 N N . ALA A 1 73 ? -5.484 -9.547 -18.891 1 97.81 73 ALA A N 1
ATOM 552 C CA . ALA A 1 73 ? -5.148 -10.836 -18.281 1 97.81 73 ALA A CA 1
ATOM 553 C C . ALA A 1 73 ? -4.086 -10.68 -17.203 1 97.81 73 ALA A C 1
ATOM 555 O O . ALA A 1 73 ? -3.125 -9.922 -17.375 1 97.81 73 ALA A O 1
ATOM 556 N N . LEU A 1 74 ? -4.301 -11.359 -16.125 1 96.25 74 LEU A N 1
ATOM 557 C CA . LEU A 1 74 ? -3.324 -11.367 -15.047 1 96.25 74 LEU A CA 1
ATOM 558 C C . LEU A 1 74 ? -2.33 -12.508 -15.211 1 96.25 74 LEU A C 1
ATOM 560 O O . LEU A 1 74 ? -2.721 -13.641 -15.516 1 96.25 74 LEU A O 1
ATOM 564 N N . GLU A 1 75 ? -1.15 -12.148 -15.055 1 90.69 75 GLU A N 1
ATOM 565 C CA . GLU A 1 75 ? -0.139 -13.203 -15.109 1 90.69 75 GLU A CA 1
ATOM 566 C C . GLU A 1 75 ? -0.255 -14.141 -13.914 1 90.69 75 GLU A C 1
ATOM 568 O O . GLU A 1 75 ? 0.065 -15.328 -14.016 1 90.69 75 GLU A O 1
ATOM 573 N N . ASN A 1 76 ? -0.648 -13.609 -12.867 1 90.88 76 ASN A N 1
ATOM 574 C CA . ASN A 1 76 ? -0.822 -14.312 -11.609 1 90.88 76 ASN A CA 1
ATOM 575 C C . ASN A 1 76 ? -2.121 -13.922 -10.914 1 90.88 76 ASN A C 1
ATOM 577 O O . ASN A 1 76 ? -2.414 -12.727 -10.766 1 90.88 76 ASN A O 1
ATOM 581 N N . THR A 1 77 ? -2.861 -14.961 -10.523 1 93.94 77 THR A N 1
ATOM 582 C CA . THR A 1 77 ? -4.156 -14.68 -9.922 1 93.94 77 THR A CA 1
ATOM 583 C C . THR A 1 77 ? -4.078 -14.797 -8.398 1 93.94 77 THR A C 1
ATOM 585 O O . THR A 1 77 ? -5.105 -14.758 -7.715 1 93.94 77 THR A O 1
ATOM 588 N N . GLY A 1 78 ? -2.914 -15 -7.922 1 91.94 78 GLY A N 1
ATOM 589 C CA . GLY A 1 78 ? -2.742 -14.992 -6.48 1 91.94 78 GLY A CA 1
ATOM 590 C C . GLY A 1 78 ? -2.963 -13.625 -5.863 1 91.94 78 GLY A C 1
ATOM 591 O O . GLY A 1 78 ? -2.816 -12.602 -6.539 1 91.94 78 GLY A O 1
ATOM 592 N N . VAL A 1 79 ? -3.438 -13.688 -4.625 1 95.12 79 VAL A N 1
ATOM 593 C CA . VAL A 1 79 ? -3.609 -12.445 -3.881 1 95.12 79 VAL A CA 1
ATOM 594 C C . VAL A 1 79 ? -2.77 -12.484 -2.605 1 95.12 79 VAL A C 1
ATOM 596 O O . VAL A 1 79 ? -2.572 -13.555 -2.02 1 95.12 79 VAL A O 1
ATOM 599 N N . PHE A 1 80 ? -2.32 -11.281 -2.242 1 91.69 80 PHE A N 1
ATOM 600 C CA . PHE A 1 80 ? -1.417 -11.188 -1.102 1 91.69 80 PHE A CA 1
ATOM 601 C C . PHE A 1 80 ? -1.894 -10.125 -0.119 1 91.69 80 PHE A C 1
ATOM 603 O O . PHE A 1 80 ? -2.41 -9.086 -0.527 1 91.69 80 PHE A O 1
ATOM 610 N N . PRO A 1 81 ? -1.621 -10.453 1.125 1 95.44 81 PRO A N 1
ATOM 611 C CA . PRO A 1 81 ? -2.029 -9.438 2.096 1 95.44 81 PRO A CA 1
ATOM 612 C C . PRO A 1 81 ? -1.31 -8.109 1.894 1 95.44 81 PRO A C 1
ATOM 614 O O . PRO A 1 81 ? -0.138 -8.086 1.509 1 95.44 81 PRO A O 1
ATOM 617 N N . ASN A 1 82 ? -2.014 -7.059 2.023 1 96.69 82 ASN A N 1
ATOM 618 C CA . ASN A 1 82 ? -1.432 -5.723 2.043 1 96.69 82 ASN A CA 1
ATOM 619 C C . ASN A 1 82 ? -1.382 -5.152 3.459 1 96.69 82 ASN A C 1
ATOM 621 O O . ASN A 1 82 ? -2.299 -4.441 3.879 1 96.69 82 ASN A O 1
ATOM 625 N N . HIS A 1 83 ? -0.317 -5.355 4.117 1 95.06 83 HIS A N 1
ATOM 626 C CA . HIS A 1 83 ? -0.211 -5.016 5.531 1 95.06 83 HIS A CA 1
ATOM 627 C C . HIS A 1 83 ? -0.212 -3.508 5.742 1 95.06 83 HIS A C 1
ATOM 629 O O . HIS A 1 83 ? -0.813 -3.008 6.695 1 95.06 83 HIS A O 1
ATOM 635 N N . MET A 1 84 ? 0.471 -2.873 4.945 1 95.62 84 MET A N 1
ATOM 636 C CA . MET A 1 84 ? 0.548 -1.42 5.07 1 95.62 84 MET A CA 1
ATOM 637 C C . MET A 1 84 ? -0.836 -0.79 4.965 1 95.62 84 MET A C 1
ATOM 639 O O . MET A 1 84 ? -1.224 0.015 5.812 1 95.62 84 MET A O 1
ATOM 643 N N . LEU A 1 85 ? -1.522 -1.1 3.949 1 96.75 85 LEU A N 1
ATOM 644 C CA . LEU A 1 85 ? -2.855 -0.55 3.73 1 96.75 85 LEU A CA 1
ATOM 645 C C . LEU A 1 85 ? -3.795 -0.932 4.871 1 96.75 85 LEU A C 1
ATOM 647 O O . LEU A 1 85 ? -4.594 -0.109 5.324 1 96.75 85 LEU A O 1
ATOM 651 N N . ARG A 1 86 ? -3.711 -2.145 5.324 1 97.5 86 ARG A N 1
ATOM 652 C CA . ARG A 1 86 ? -4.523 -2.572 6.461 1 97.5 86 ARG A CA 1
ATOM 653 C C . ARG A 1 86 ? -4.266 -1.693 7.68 1 97.5 86 ARG A C 1
ATOM 655 O 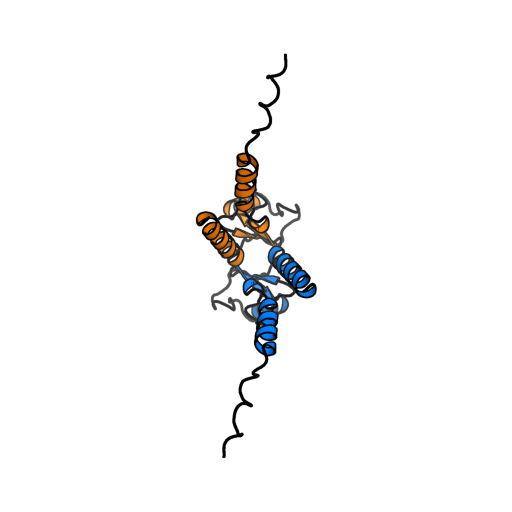O . ARG A 1 86 ? -5.207 -1.262 8.352 1 97.5 86 ARG A O 1
ATOM 662 N N . ARG A 1 87 ? -3.041 -1.467 8.008 1 95.88 87 ARG A N 1
ATOM 663 C CA . ARG A 1 87 ? -2.658 -0.63 9.141 1 95.88 87 ARG A CA 1
ATOM 664 C C . ARG A 1 87 ? -3.168 0.796 8.961 1 95.88 87 ARG A C 1
ATOM 666 O O . ARG A 1 87 ? -3.721 1.383 9.898 1 95.88 87 ARG A O 1
ATOM 673 N N . GLN A 1 88 ? -2.953 1.324 7.781 1 94.5 88 GLN A N 1
ATOM 674 C CA . GLN A 1 88 ? -3.373 2.695 7.516 1 94.5 88 GLN A CA 1
ATOM 675 C C . GLN A 1 88 ? -4.883 2.854 7.688 1 94.5 88 GLN A C 1
ATOM 677 O O . GLN A 1 88 ? -5.348 3.846 8.25 1 94.5 88 GLN A O 1
ATOM 682 N N . ILE A 1 89 ? -5.613 1.885 7.152 1 96.19 89 ILE A N 1
ATOM 683 C CA . ILE A 1 89 ? -7.066 1.922 7.266 1 96.19 89 ILE A CA 1
ATOM 684 C C . ILE A 1 89 ? -7.473 1.875 8.734 1 96.19 89 ILE A C 1
ATOM 686 O O . ILE A 1 89 ? -8.352 2.621 9.172 1 96.19 89 ILE A O 1
ATOM 690 N N . ARG A 1 90 ? -6.867 1.062 9.492 1 95.12 90 ARG A N 1
ATOM 691 C CA . ARG A 1 90 ? -7.148 0.946 10.914 1 95.12 90 ARG A CA 1
ATOM 692 C C . ARG A 1 90 ? -6.863 2.258 11.641 1 95.12 90 ARG A C 1
ATOM 694 O O . ARG A 1 90 ? -7.641 2.684 12.492 1 95.12 90 ARG A O 1
ATOM 701 N N . GLU A 1 91 ? -5.773 2.908 11.344 1 92.44 91 GLU A N 1
ATOM 702 C CA . GLU A 1 91 ? -5.406 4.188 11.945 1 92.44 91 GLU A CA 1
ATOM 703 C C . GLU A 1 91 ? -6.441 5.262 11.617 1 92.44 91 GLU A C 1
ATOM 705 O O . GLU A 1 91 ? -6.805 6.062 12.484 1 92.44 91 GLU A O 1
ATOM 710 N N . TRP A 1 92 ? -6.797 5.258 10.422 1 92.69 92 TRP A N 1
ATOM 711 C CA . TRP A 1 92 ? -7.824 6.195 9.984 1 92.69 92 TRP A CA 1
ATOM 712 C C . TRP A 1 92 ? -9.117 5.98 10.766 1 92.69 92 TRP A C 1
ATOM 714 O O . TRP A 1 92 ? -9.742 6.938 11.227 1 92.69 92 TRP A O 1
ATOM 724 N N . GLN A 1 93 ? -9.578 4.727 10.891 1 92 93 GLN A N 1
ATOM 725 C CA . GLN A 1 93 ? -10.812 4.387 11.586 1 92 93 GLN A CA 1
ATOM 726 C C . GLN A 1 93 ? -10.75 4.805 13.055 1 92 93 GLN A C 1
ATOM 728 O O . GLN A 1 93 ? -11.75 5.234 13.633 1 92 93 GLN A O 1
ATOM 733 N N . GLU A 1 94 ? -9.586 4.688 13.664 1 89.94 94 GLU A N 1
ATOM 734 C CA . GLU A 1 94 ? -9.398 5.043 15.062 1 89.94 94 GLU A CA 1
ATOM 735 C C . GLU A 1 94 ? -9.469 6.555 15.266 1 89.94 94 GLU A C 1
ATOM 737 O O . GLU A 1 94 ? -10.039 7.031 16.25 1 89.94 94 GLU A O 1
ATOM 742 N N . ARG A 1 95 ? -9.031 7.281 14.375 1 84.75 95 ARG A N 1
ATOM 743 C CA . ARG A 1 95 ? -9.07 8.742 14.445 1 84.75 95 ARG A CA 1
ATOM 744 C C . ARG A 1 95 ? -10.484 9.266 14.234 1 84.75 95 ARG A C 1
ATOM 746 O O . ARG A 1 95 ? -10.867 10.281 14.812 1 84.75 95 ARG A O 1
ATOM 753 N N . SER A 1 96 ? -11.203 8.664 13.359 1 76.5 96 SER A N 1
ATOM 754 C CA . SER A 1 96 ? -12.562 9.086 13.047 1 76.5 96 SER A CA 1
ATOM 755 C C . SER A 1 96 ? -13.516 8.781 14.203 1 76.5 96 SER A C 1
ATOM 757 O O . SER A 1 96 ? -14.547 9.438 14.352 1 76.5 96 SER A O 1
ATOM 759 N N . ARG A 1 97 ? -13.203 7.797 14.883 1 74.19 97 ARG A N 1
ATOM 760 C CA . ARG A 1 97 ? -14.039 7.465 16.031 1 74.19 97 ARG A CA 1
ATOM 761 C C . ARG A 1 97 ? -13.836 8.461 17.172 1 74.19 97 ARG A C 1
ATOM 763 O O . ARG A 1 97 ? -14.75 8.711 17.953 1 74.19 97 ARG A O 1
ATOM 770 N N . SER A 1 98 ? -12.68 9.031 17.219 1 68.69 98 SER A N 1
ATOM 771 C CA . SER A 1 98 ? -12.359 9.93 18.328 1 68.69 98 SER A CA 1
ATOM 772 C C . SER A 1 98 ? -12.867 11.344 18.062 1 68.69 98 SER A C 1
ATOM 774 O O . SER A 1 98 ? -12.914 12.172 18.969 1 68.69 98 SER A O 1
ATOM 776 N N . THR A 1 99 ? -13.352 11.562 16.906 1 60.44 99 THR A N 1
ATOM 777 C CA . THR A 1 99 ? -13.914 12.883 16.641 1 60.44 99 THR A CA 1
ATOM 778 C C . THR A 1 99 ? -15.438 12.859 16.797 1 60.44 99 THR A C 1
ATOM 780 O O . THR A 1 99 ? -16.078 11.859 16.484 1 60.44 99 THR A O 1
ATOM 783 N N . MET B 1 1 ? 36.938 41.875 36.781 1 35.78 1 MET B N 1
ATOM 784 C CA . MET B 1 1 ? 36.562 40.469 36.969 1 35.78 1 MET B CA 1
ATOM 785 C C . MET B 1 1 ? 35.406 40.094 36.062 1 35.78 1 MET B C 1
ATOM 787 O O . MET B 1 1 ? 35.344 38.969 35.531 1 35.78 1 MET B O 1
ATOM 791 N N . SER B 1 2 ? 34.312 41 35.844 1 38.03 2 SER B N 1
ATOM 792 C CA . SER B 1 2 ? 32.969 40.5 35.719 1 38.03 2 SER B CA 1
ATOM 793 C C . SER B 1 2 ? 32.562 40.25 34.25 1 38.03 2 SER B C 1
ATOM 795 O O . SER B 1 2 ? 31.438 39.844 33.969 1 38.03 2 SER B O 1
ATOM 797 N N . GLU B 1 3 ? 33.25 40.812 33.281 1 44.06 3 GLU B N 1
ATOM 798 C CA . GLU B 1 3 ? 32.594 40.938 32 1 44.06 3 GLU B CA 1
ATOM 799 C C . GLU B 1 3 ? 32.531 39.625 31.266 1 44.06 3 GLU B C 1
ATOM 801 O O . GLU B 1 3 ? 32.188 39.562 30.078 1 44.06 3 GLU B O 1
ATOM 806 N N . GLU B 1 4 ? 33.094 38.469 31.859 1 45.16 4 GLU B N 1
ATOM 807 C CA . GLU B 1 4 ? 33.281 37.344 30.969 1 45.16 4 GLU B CA 1
ATOM 808 C C . GLU B 1 4 ? 31.969 36.625 30.672 1 45.16 4 GLU B C 1
ATOM 810 O O . GLU B 1 4 ? 31.953 35.562 30.078 1 45.16 4 GLU B O 1
ATOM 815 N N . ALA B 1 5 ? 30.828 37.125 31.344 1 43.5 5 ALA B N 1
ATOM 816 C CA . ALA B 1 5 ? 29.797 36.094 31.391 1 43.5 5 ALA B CA 1
ATOM 817 C C . ALA B 1 5 ? 29.172 35.875 30.016 1 43.5 5 ALA B C 1
ATOM 819 O O . ALA B 1 5 ? 28.891 34.75 29.625 1 43.5 5 ALA B O 1
ATOM 820 N N . THR B 1 6 ? 28.75 36.969 29.359 1 42.59 6 THR B N 1
ATOM 821 C CA . THR B 1 6 ? 27.453 36.719 28.734 1 42.59 6 THR B CA 1
ATOM 822 C C . THR B 1 6 ? 27.609 36 27.391 1 42.59 6 THR B C 1
ATOM 824 O O . THR B 1 6 ? 26.75 36.125 26.516 1 42.59 6 THR B O 1
ATOM 827 N N . GLY B 1 7 ? 28.797 35.5 27.062 1 42.59 7 GLY B N 1
ATOM 828 C CA . GLY B 1 7 ? 28.938 35.062 25.688 1 42.59 7 GLY B CA 1
ATOM 829 C C . GLY B 1 7 ? 28.047 33.875 25.328 1 42.59 7 GLY B C 1
ATOM 830 O O . GLY B 1 7 ? 28.078 33.375 24.203 1 42.59 7 GLY B O 1
ATOM 831 N N . GLN B 1 8 ? 27.594 33.125 26.344 1 47.25 8 GLN B N 1
ATOM 832 C CA . GLN B 1 8 ? 27.234 31.781 25.938 1 47.25 8 GLN B CA 1
ATOM 833 C C . GLN B 1 8 ? 25.875 31.75 25.266 1 47.25 8 GLN B C 1
ATOM 835 O O . GLN B 1 8 ? 25.391 30.688 24.844 1 47.25 8 GLN B O 1
ATOM 840 N N . LYS B 1 9 ? 25.031 32.719 25.5 1 46.62 9 LYS B N 1
ATOM 841 C CA . LYS B 1 9 ? 23.625 32.375 25.25 1 46.62 9 LYS B CA 1
ATOM 842 C C . LYS B 1 9 ? 23.312 32.406 23.75 1 46.62 9 LYS B C 1
ATOM 844 O O . LYS B 1 9 ? 22.156 32.312 23.359 1 46.62 9 LYS B O 1
ATOM 849 N N . ARG B 1 10 ? 24.203 32.906 22.891 1 42.59 10 ARG B N 1
ATOM 850 C CA . ARG B 1 10 ? 23.641 32.938 21.547 1 42.59 10 ARG B CA 1
ATOM 851 C C . ARG B 1 10 ? 23.594 31.547 20.922 1 42.59 10 ARG B C 1
ATOM 853 O O . ARG B 1 10 ? 24.484 31.188 20.172 1 42.59 10 ARG B O 1
ATOM 860 N N . ILE B 1 11 ? 23.734 30.469 21.672 1 48.34 11 ILE B N 1
ATOM 861 C CA . ILE B 1 11 ? 23.453 29.219 20.969 1 48.34 11 ILE B CA 1
ATOM 862 C C . ILE B 1 11 ? 22.172 29.375 20.141 1 48.34 11 ILE B C 1
ATOM 864 O O . ILE B 1 11 ? 21.094 29.609 20.703 1 48.34 11 ILE B O 1
ATOM 868 N N . SER B 1 12 ? 22.141 29.984 18.891 1 45.53 12 SER B N 1
ATOM 869 C CA . SER B 1 12 ? 21.25 30.469 17.828 1 45.53 12 SER B CA 1
ATOM 870 C C . SER B 1 12 ? 20.094 29.516 17.578 1 45.53 12 SER B C 1
ATOM 872 O O . SER B 1 12 ? 20.234 28.297 17.766 1 45.53 12 SER B O 1
ATOM 874 N N . ARG B 1 13 ? 18.734 29.812 17.594 1 48.47 13 ARG B N 1
ATOM 875 C CA . ARG B 1 13 ? 17.453 29.375 17.047 1 48.47 13 ARG B CA 1
ATOM 876 C C . ARG B 1 13 ? 17.625 28.641 15.727 1 48.47 13 ARG B C 1
ATOM 878 O O . ARG B 1 13 ? 16.688 28.016 15.234 1 48.47 13 ARG B O 1
ATOM 885 N N . ARG B 1 14 ? 18.844 28.797 15.141 1 51.75 14 ARG B N 1
ATOM 886 C CA . ARG B 1 14 ? 19.062 28.219 13.82 1 51.75 14 ARG B CA 1
ATOM 887 C C . ARG B 1 14 ? 19.078 26.688 13.883 1 51.75 14 ARG B C 1
ATOM 889 O O . ARG B 1 14 ? 18.719 26.016 12.906 1 51.75 14 ARG B O 1
ATOM 896 N N . GLY B 1 15 ? 19.656 26.094 14.836 1 52.66 15 GLY B N 1
ATOM 897 C CA . GLY B 1 15 ? 19.781 24.641 14.898 1 52.66 15 GLY B CA 1
ATOM 898 C C . GLY B 1 15 ? 18.453 23.922 15.008 1 52.66 15 GLY B C 1
ATOM 899 O O . GLY B 1 15 ? 18.281 22.844 14.445 1 52.66 15 GLY B O 1
ATOM 900 N N . ARG B 1 16 ? 17.562 24.422 15.867 1 55.06 16 ARG B N 1
ATOM 901 C CA . ARG B 1 16 ? 16.25 23.828 16.062 1 55.06 16 ARG B CA 1
ATOM 902 C C . ARG B 1 16 ? 15.422 23.875 14.773 1 55.06 16 ARG B C 1
ATOM 904 O O . ARG B 1 16 ? 14.656 22.969 14.484 1 55.06 16 ARG B O 1
ATOM 911 N N . SER B 1 17 ? 15.734 24.938 13.922 1 63.59 17 SER B N 1
ATOM 912 C CA . SER B 1 17 ? 14.969 25.125 12.695 1 63.59 17 SER B CA 1
ATOM 913 C C . SER B 1 17 ? 15.367 24.109 11.633 1 63.59 17 SER B C 1
ATOM 915 O O . SER B 1 17 ? 14.5 23.547 10.961 1 63.59 17 SER B O 1
ATOM 917 N N . ALA B 1 18 ? 16.719 23.891 11.578 1 60.69 18 ALA B N 1
ATOM 918 C CA . ALA B 1 18 ? 17.188 22.984 10.531 1 60.69 18 ALA B CA 1
ATOM 919 C C . ALA B 1 18 ? 16.719 21.562 10.797 1 60.69 18 ALA B C 1
ATOM 921 O O . ALA B 1 18 ? 16.359 20.828 9.859 1 60.69 18 ALA B O 1
ATOM 922 N N . ILE B 1 19 ? 16.844 21.062 12.055 1 61.38 19 ILE B N 1
ATOM 923 C CA . ILE B 1 19 ? 16.391 19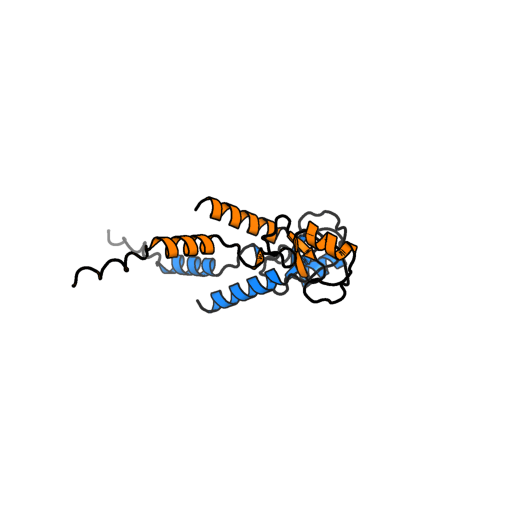.734 12.414 1 61.38 19 ILE B CA 1
ATOM 924 C C . ILE B 1 19 ? 14.883 19.594 12.156 1 61.38 19 ILE B C 1
ATOM 926 O O . ILE B 1 19 ? 14.43 18.578 11.625 1 61.38 19 ILE B O 1
ATOM 930 N N . ALA B 1 20 ? 14.172 20.594 12.625 1 62.47 20 ALA B N 1
ATOM 931 C CA . ALA B 1 20 ? 12.727 20.578 12.383 1 62.47 20 ALA B CA 1
ATOM 932 C C . ALA B 1 20 ? 12.422 20.516 10.891 1 62.47 20 ALA B C 1
ATOM 934 O O . ALA B 1 20 ? 11.523 19.797 10.469 1 62.47 20 ALA B O 1
ATOM 935 N N . LEU B 1 21 ? 13.18 21.328 10.156 1 62.72 21 LEU B N 1
ATOM 936 C CA . LEU B 1 21 ? 13.016 21.297 8.711 1 62.72 21 LEU B CA 1
ATOM 937 C C . LEU B 1 21 ? 13.391 19.938 8.148 1 62.72 21 LEU B C 1
ATOM 939 O O . LEU B 1 21 ? 12.719 19.422 7.246 1 62.72 21 LEU B O 1
ATOM 943 N N . ALA B 1 22 ? 14.531 19.391 8.688 1 62 22 ALA B N 1
ATOM 944 C CA . ALA B 1 22 ? 14.969 18.078 8.227 1 62 22 ALA B CA 1
ATOM 945 C C . ALA B 1 22 ? 13.914 17.016 8.547 1 62 22 ALA B C 1
ATOM 947 O O . ALA B 1 22 ? 13.664 16.125 7.73 1 62 22 ALA B O 1
ATOM 948 N N . LEU B 1 23 ? 13.398 17.062 9.719 1 61.88 23 LEU B N 1
ATOM 949 C CA . LEU B 1 23 ? 12.383 16.109 10.133 1 61.88 23 LEU B CA 1
ATOM 950 C C . LEU B 1 23 ? 11.133 16.25 9.266 1 61.88 23 LEU B C 1
ATOM 952 O O . LEU B 1 23 ? 10.461 15.25 8.969 1 61.88 23 LEU B O 1
ATOM 956 N N . GLU B 1 24 ? 10.859 17.547 8.969 1 63.84 24 GLU B N 1
ATOM 957 C CA . GLU B 1 24 ? 9.695 17.766 8.117 1 63.84 24 GLU B CA 1
ATOM 958 C C . GLU B 1 24 ? 9.898 17.172 6.734 1 63.84 24 GLU B C 1
ATOM 960 O O . GLU B 1 24 ? 8.938 16.781 6.07 1 63.84 24 GLU B O 1
ATOM 965 N N . LEU B 1 25 ? 11.188 16.891 6.504 1 75.06 25 LEU B N 1
ATOM 966 C CA . LEU B 1 25 ? 11.5 16.422 5.156 1 75.06 25 LEU B CA 1
ATOM 967 C C . LEU B 1 25 ? 11.719 14.914 5.137 1 75.06 25 LEU B C 1
ATOM 969 O O . LEU B 1 25 ? 11.875 14.32 4.066 1 75.06 25 LEU B O 1
ATOM 973 N N . GLU B 1 26 ? 1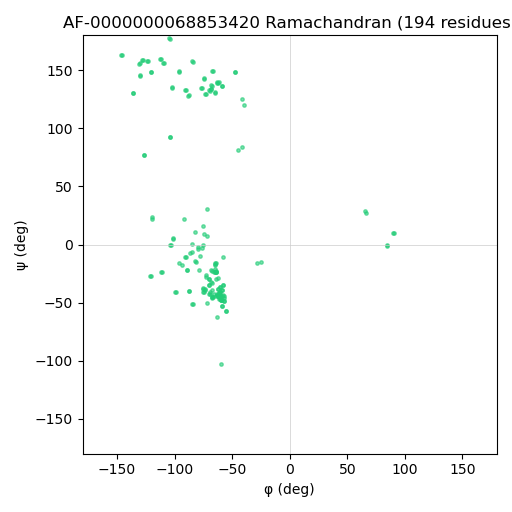1.602 14.352 6.262 1 87.44 26 GLU B N 1
ATOM 974 C CA . GLU B 1 26 ? 11.836 12.914 6.316 1 87.44 26 GLU B CA 1
ATOM 975 C C . GLU B 1 26 ? 10.648 12.133 5.754 1 87.44 26 GLU B C 1
ATOM 977 O O . GLU B 1 26 ? 9.5 12.453 6.059 1 87.44 26 GLU B O 1
ATOM 982 N N . PRO B 1 27 ? 11.031 11.141 4.922 1 92.62 27 PRO B N 1
ATOM 983 C CA . PRO B 1 27 ? 9.93 10.336 4.379 1 92.62 27 PRO B CA 1
ATOM 984 C C . PRO B 1 27 ? 9.156 9.586 5.461 1 92.62 27 PRO B C 1
ATOM 986 O O . PRO B 1 27 ? 9.758 9.109 6.43 1 92.62 27 PRO B O 1
ATOM 989 N N . PRO B 1 28 ? 7.875 9.562 5.309 1 91.75 28 PRO B N 1
ATOM 990 C CA . PRO B 1 28 ? 7.129 8.648 6.172 1 91.75 28 PRO B CA 1
ATOM 991 C C . PRO B 1 28 ? 7.738 7.25 6.211 1 91.75 28 PRO B C 1
ATOM 993 O O . PRO B 1 28 ? 8.289 6.781 5.215 1 91.75 28 PRO B O 1
ATOM 996 N N . ALA B 1 29 ? 7.594 6.645 7.262 1 94 29 ALA B N 1
ATOM 997 C CA . ALA B 1 29 ? 8.195 5.328 7.48 1 94 29 ALA B CA 1
ATOM 998 C C . ALA B 1 29 ? 7.727 4.332 6.426 1 94 29 ALA B C 1
ATOM 1000 O O . ALA B 1 29 ? 8.5 3.473 5.988 1 94 29 ALA B O 1
ATOM 1001 N N . ASP B 1 30 ? 6.496 4.402 5.961 1 94.69 30 ASP B N 1
ATOM 1002 C CA . ASP B 1 30 ? 5.906 3.465 5.012 1 94.69 30 ASP B CA 1
ATOM 1003 C C . ASP B 1 30 ? 6.609 3.535 3.658 1 94.69 30 ASP B C 1
ATOM 1005 O O . ASP B 1 30 ? 6.465 2.637 2.826 1 94.69 30 ASP B O 1
ATOM 1009 N N . PHE B 1 31 ? 7.336 4.617 3.479 1 97.12 31 PHE B N 1
ATOM 1010 C CA . PHE B 1 31 ? 7.973 4.816 2.182 1 97.12 31 PHE B CA 1
ATOM 1011 C C . PHE B 1 31 ? 9.367 4.203 2.16 1 97.12 31 PHE B C 1
ATOM 1013 O O . PHE B 1 31 ? 9.969 4.055 1.095 1 97.12 31 PHE B O 1
ATOM 1020 N N . ILE B 1 32 ? 9.844 3.803 3.357 1 97.88 32 ILE B N 1
ATOM 1021 C CA . ILE B 1 32 ? 11.219 3.342 3.498 1 97.88 32 ILE B CA 1
ATOM 1022 C C . ILE B 1 32 ? 11.289 1.84 3.229 1 97.88 32 I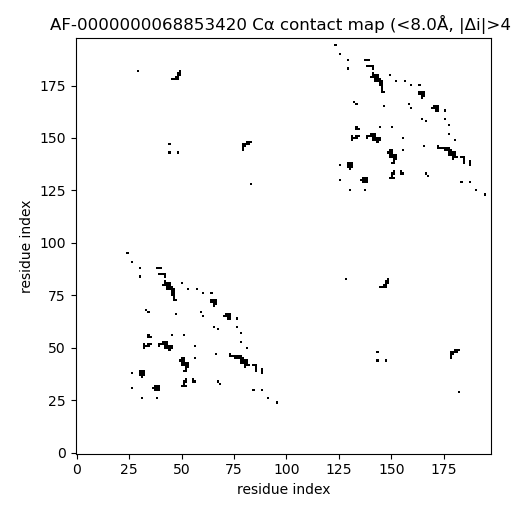LE B C 1
ATOM 1024 O O . ILE B 1 32 ? 10.523 1.062 3.807 1 97.88 32 ILE B O 1
ATOM 1028 N N . CYS B 1 33 ? 12.133 1.503 2.381 1 98.56 33 CYS B N 1
ATOM 1029 C CA . CYS B 1 33 ? 12.359 0.094 2.082 1 98.56 33 CYS B CA 1
ATOM 1030 C C . CYS B 1 33 ? 13.094 -0.594 3.229 1 98.56 33 CYS B C 1
ATOM 1032 O O . CYS B 1 33 ? 14.18 -0.164 3.623 1 98.56 33 CYS B O 1
ATOM 1034 N N . PRO B 1 34 ? 12.547 -1.722 3.67 1 98 34 PRO B N 1
ATOM 1035 C CA . PRO B 1 34 ? 13.188 -2.426 4.785 1 98 34 PRO B CA 1
ATOM 1036 C C . PRO B 1 34 ? 14.57 -2.969 4.422 1 98 34 PRO B C 1
ATOM 1038 O O . PRO B 1 34 ? 15.391 -3.229 5.309 1 98 34 PRO B O 1
ATOM 1041 N N . ILE B 1 35 ? 14.875 -3.211 3.184 1 98.38 35 ILE B N 1
ATOM 1042 C CA . ILE B 1 35 ? 16.156 -3.756 2.76 1 98.38 35 ILE B CA 1
ATOM 1043 C C . ILE B 1 35 ? 17.172 -2.625 2.611 1 98.38 35 ILE B C 1
ATOM 1045 O O . ILE B 1 35 ? 18.281 -2.701 3.15 1 98.38 35 ILE B O 1
ATOM 1049 N N . THR B 1 36 ? 16.844 -1.554 1.873 1 98.38 36 THR B N 1
ATOM 1050 C CA . THR B 1 36 ? 17.812 -0.509 1.534 1 98.38 36 THR B CA 1
ATOM 1051 C C . THR B 1 36 ? 17.828 0.574 2.609 1 98.38 36 THR B C 1
ATOM 1053 O O . THR B 1 36 ? 18.75 1.391 2.656 1 98.38 36 THR B O 1
ATOM 1056 N N . ALA B 1 37 ? 16.781 0.702 3.381 1 97.62 37 ALA B N 1
ATOM 1057 C CA . ALA B 1 37 ? 16.594 1.731 4.398 1 97.62 37 ALA B CA 1
ATOM 1058 C C . ALA B 1 37 ? 16.469 3.113 3.764 1 97.62 37 ALA B C 1
ATOM 1060 O O . ALA B 1 37 ? 16.812 4.121 4.383 1 97.62 37 ALA B O 1
ATOM 1061 N N . GLU B 1 38 ? 16 3.127 2.562 1 97 38 GLU B N 1
ATOM 1062 C CA . GLU B 1 38 ? 15.742 4.355 1.813 1 97 38 GLU B CA 1
ATOM 1063 C C . GLU B 1 38 ? 14.32 4.383 1.261 1 97 38 GLU B C 1
ATOM 1065 O O . GLU B 1 38 ? 13.68 3.336 1.133 1 97 38 GLU B O 1
ATOM 1070 N N . ALA B 1 39 ? 13.875 5.633 0.964 1 97.38 39 ALA B N 1
ATOM 1071 C CA . ALA B 1 39 ? 12.578 5.742 0.302 1 97.38 39 ALA B CA 1
ATOM 1072 C C . ALA B 1 39 ? 12.578 4.984 -1.022 1 97.38 39 ALA B C 1
ATOM 1074 O O . ALA B 1 39 ? 13.516 5.094 -1.811 1 97.38 39 ALA B O 1
ATOM 1075 N N . MET B 1 40 ? 11.508 4.305 -1.198 1 98.38 40 MET B N 1
ATOM 1076 C CA . MET B 1 40 ? 11.438 3.475 -2.398 1 98.38 40 MET B CA 1
ATOM 1077 C C . MET B 1 40 ? 11.211 4.332 -3.639 1 98.38 40 MET B C 1
ATOM 1079 O O . MET B 1 40 ? 10.461 5.309 -3.596 1 98.38 40 MET B O 1
ATOM 1083 N N . ARG B 1 41 ? 11.82 3.955 -4.742 1 97.69 41 ARG B N 1
ATOM 1084 C CA . ARG B 1 41 ? 11.609 4.582 -6.043 1 97.69 41 ARG B CA 1
ATOM 1085 C C . ARG B 1 41 ? 10.648 3.758 -6.895 1 97.69 41 ARG B C 1
ATOM 1087 O O . ARG B 1 41 ? 9.797 4.312 -7.598 1 97.69 41 ARG B O 1
ATOM 1094 N N . ASP B 1 42 ? 10.844 2.537 -6.797 1 98.56 42 ASP B N 1
ATOM 1095 C CA . ASP B 1 42 ? 10 1.581 -7.508 1 98.56 42 ASP B CA 1
ATOM 1096 C C . ASP B 1 42 ? 9.43 0.533 -6.551 1 98.56 42 ASP B C 1
ATOM 1098 O O . ASP B 1 42 ? 9.875 -0.619 -6.555 1 98.56 42 ASP B O 1
ATOM 1102 N N . PRO B 1 43 ? 8.422 0.944 -5.797 1 98.44 43 PRO B N 1
ATOM 1103 C CA . PRO B 1 43 ? 7.879 0.044 -4.781 1 98.44 43 PRO B CA 1
ATOM 1104 C C . PRO B 1 43 ? 7.156 -1.159 -5.383 1 98.44 43 PRO B C 1
ATOM 1106 O O . PRO B 1 43 ? 6.359 -1.004 -6.312 1 98.44 43 PRO B O 1
ATOM 1109 N N . VAL B 1 44 ? 7.43 -2.303 -4.875 1 97.75 44 VAL B N 1
ATOM 1110 C CA . VAL B 1 44 ? 6.758 -3.545 -5.242 1 97.75 44 VAL B CA 1
ATOM 1111 C C . VAL B 1 44 ? 6.32 -4.285 -3.982 1 97.75 44 VAL B C 1
ATOM 1113 O O . VAL B 1 44 ? 6.793 -3.99 -2.885 1 97.75 44 VAL B O 1
ATOM 1116 N N . MET B 1 45 ? 5.352 -5.074 -4.152 1 96.62 45 MET B N 1
ATOM 1117 C CA . MET B 1 45 ? 4.871 -5.941 -3.08 1 96.62 45 MET B CA 1
ATOM 1118 C C . MET B 1 45 ? 5.371 -7.371 -3.271 1 96.62 45 MET B C 1
ATOM 1120 O O . MET B 1 45 ? 5.352 -7.895 -4.387 1 96.62 45 MET B O 1
ATOM 1124 N N . ALA B 1 46 ? 5.836 -7.953 -2.203 1 96.38 46 ALA B N 1
ATOM 1125 C CA . ALA B 1 46 ? 6.266 -9.344 -2.26 1 96.38 46 ALA B CA 1
ATOM 1126 C C . ALA B 1 46 ? 5.23 -10.266 -1.621 1 96.38 46 ALA B C 1
ATOM 1128 O O . ALA B 1 46 ? 4.203 -9.805 -1.119 1 96.38 46 ALA B O 1
ATOM 1129 N N . GLY B 1 47 ? 5.496 -11.555 -1.674 1 94.38 47 GLY B N 1
ATOM 1130 C CA . GLY B 1 47 ? 4.551 -12.57 -1.236 1 94.38 47 GLY B CA 1
ATOM 1131 C C . GLY B 1 47 ? 4.246 -12.5 0.248 1 94.38 47 GLY B C 1
ATOM 1132 O O . GLY B 1 47 ? 3.234 -13.039 0.705 1 94.38 47 GLY B O 1
ATOM 1133 N N . ASP B 1 48 ? 5.148 -11.922 1.021 1 95.12 48 ASP B N 1
ATOM 1134 C CA . ASP B 1 48 ? 4.918 -11.805 2.459 1 95.12 48 ASP B CA 1
ATOM 1135 C C . ASP B 1 48 ? 3.984 -10.641 2.775 1 95.12 48 ASP B C 1
ATOM 1137 O O . ASP B 1 48 ? 3.682 -10.375 3.941 1 95.12 48 ASP B O 1
ATOM 1141 N N . GLY B 1 49 ? 3.576 -9.875 1.768 1 95.5 49 GLY B N 1
ATOM 1142 C CA . GLY B 1 49 ? 2.629 -8.789 1.951 1 95.5 49 GLY B CA 1
ATOM 1143 C C . GLY B 1 49 ? 3.299 -7.461 2.256 1 95.5 49 GLY B C 1
ATOM 1144 O O . GLY B 1 49 ? 2.629 -6.484 2.594 1 95.5 49 GLY B O 1
ATOM 1145 N N . HIS B 1 50 ? 4.574 -7.406 2.117 1 96.69 50 HIS B N 1
ATOM 1146 C CA . HIS B 1 50 ? 5.32 -6.184 2.393 1 96.69 50 HIS B CA 1
ATOM 1147 C C . HIS B 1 50 ? 5.859 -5.566 1.108 1 96.69 50 HIS B C 1
ATOM 1149 O O . HIS B 1 50 ? 6.023 -6.258 0.102 1 96.69 50 HIS B O 1
ATOM 1155 N N . ALA B 1 51 ? 6.086 -4.293 1.191 1 97.69 51 ALA B N 1
ATOM 1156 C CA . ALA B 1 51 ? 6.629 -3.566 0.046 1 97.69 51 ALA B CA 1
ATOM 1157 C C . ALA B 1 51 ? 8.141 -3.418 0.159 1 97.69 51 ALA B C 1
ATOM 1159 O O . ALA B 1 51 ? 8.68 -3.303 1.263 1 97.69 51 ALA B O 1
ATOM 1160 N N . TYR B 1 52 ? 8.773 -3.395 -0.998 1 98.44 52 TYR B N 1
ATOM 1161 C CA . TYR B 1 52 ? 10.227 -3.246 -1.104 1 98.44 52 TYR B CA 1
ATOM 1162 C C . TYR B 1 52 ? 10.602 -2.449 -2.346 1 98.44 52 TYR B C 1
ATOM 1164 O O . TYR B 1 52 ? 9.789 -2.283 -3.256 1 98.44 52 TYR B O 1
ATOM 1172 N N . GLU B 1 53 ? 11.781 -1.997 -2.326 1 98.81 53 GLU B N 1
ATOM 1173 C CA . GLU B 1 53 ? 12.414 -1.542 -3.562 1 98.81 53 GLU B CA 1
ATOM 1174 C C . GLU B 1 53 ? 12.609 -2.697 -4.539 1 98.81 53 GLU B C 1
ATOM 1176 O O . GLU B 1 53 ? 13.164 -3.736 -4.176 1 98.81 53 GLU B O 1
ATOM 1181 N N . ARG B 1 54 ? 12.211 -2.496 -5.723 1 98.69 54 ARG B N 1
ATOM 1182 C CA . ARG B 1 54 ? 12.172 -3.58 -6.699 1 98.69 54 ARG B CA 1
ATOM 1183 C C . ARG B 1 54 ? 13.539 -4.25 -6.828 1 98.69 54 ARG B C 1
ATOM 1185 O O . ARG B 1 54 ? 13.664 -5.457 -6.621 1 98.69 54 ARG B O 1
ATOM 1192 N N . ILE B 1 55 ? 14.539 -3.5 -7.152 1 98.69 55 ILE B N 1
ATOM 1193 C CA . ILE B 1 55 ? 15.859 -4.059 -7.422 1 98.69 55 ILE B CA 1
ATOM 1194 C C . ILE B 1 55 ? 16.359 -4.812 -6.191 1 98.69 55 ILE B C 1
ATOM 1196 O O . ILE B 1 55 ? 16.953 -5.887 -6.312 1 98.69 55 ILE B O 1
ATOM 1200 N N . ALA B 1 56 ? 16.109 -4.285 -5.035 1 98.88 56 ALA B N 1
ATOM 1201 C CA . ALA B 1 56 ? 16.594 -4.871 -3.787 1 98.88 56 ALA B CA 1
ATOM 1202 C C . ALA B 1 56 ? 15.93 -6.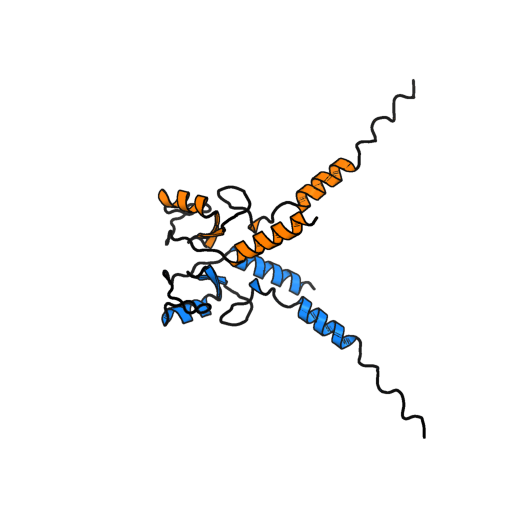219 -3.518 1 98.88 56 ALA B C 1
ATOM 1204 O O . ALA B 1 56 ? 16.609 -7.199 -3.199 1 98.88 56 ALA B O 1
ATOM 1205 N N . ILE B 1 57 ? 14.617 -6.34 -3.676 1 98.69 57 ILE B N 1
ATOM 1206 C CA . ILE B 1 57 ? 13.914 -7.574 -3.357 1 98.69 57 ILE B CA 1
ATOM 1207 C C . ILE B 1 57 ? 14.172 -8.617 -4.441 1 98.69 57 ILE B C 1
ATOM 1209 O O . ILE B 1 57 ? 14.266 -9.812 -4.156 1 98.69 57 ILE B O 1
ATOM 1213 N N . GLU B 1 58 ? 14.219 -8.148 -5.621 1 98.38 58 GLU B N 1
ATOM 1214 C CA . GLU B 1 58 ? 14.539 -9.086 -6.691 1 98.38 58 GLU B CA 1
ATOM 1215 C C . GLU B 1 58 ? 15.914 -9.703 -6.496 1 98.38 58 GLU B C 1
ATOM 1217 O O . GLU B 1 58 ? 16.109 -10.906 -6.727 1 98.38 58 GLU B O 1
ATOM 1222 N N . ARG B 1 59 ? 16.859 -8.891 -6.094 1 98.69 59 ARG B N 1
ATOM 1223 C CA . ARG B 1 59 ? 18.188 -9.414 -5.789 1 98.69 59 ARG B CA 1
ATOM 1224 C C . ARG B 1 59 ? 18.141 -10.414 -4.641 1 98.69 59 ARG B C 1
ATOM 1226 O O . ARG B 1 59 ? 18.781 -11.461 -4.695 1 98.69 59 ARG B O 1
ATOM 1233 N N . TRP B 1 60 ? 17.406 -10.094 -3.619 1 98.75 60 TRP B N 1
ATOM 1234 C CA . TRP B 1 60 ? 17.25 -10.969 -2.463 1 98.75 60 TRP B CA 1
ATOM 1235 C C . TRP B 1 60 ? 16.672 -12.32 -2.881 1 98.75 60 TRP B C 1
ATOM 1237 O O . TRP B 1 60 ? 17.219 -13.367 -2.527 1 98.75 60 TRP B O 1
ATOM 1247 N N . LEU B 1 61 ? 15.68 -12.297 -3.703 1 98.06 61 LEU B N 1
ATOM 1248 C CA . LEU B 1 61 ? 14.906 -13.492 -4.043 1 98.06 61 LEU B CA 1
ATOM 1249 C C . LEU B 1 61 ? 15.617 -14.305 -5.121 1 98.06 61 LEU B C 1
ATOM 1251 O O . LEU B 1 61 ? 15.242 -15.445 -5.387 1 98.06 61 LEU B O 1
ATOM 1255 N N . ALA B 1 62 ? 16.578 -13.672 -5.734 1 97.94 62 ALA B N 1
ATOM 1256 C CA . ALA B 1 62 ? 17.406 -14.406 -6.695 1 97.94 62 ALA B CA 1
ATOM 1257 C C . ALA B 1 62 ? 18.203 -15.508 -6.008 1 97.94 62 ALA B C 1
ATOM 1259 O O . ALA B 1 62 ? 18.531 -16.531 -6.625 1 97.94 62 ALA B O 1
ATOM 1260 N N . ILE B 1 63 ? 18.438 -15.359 -4.719 1 97.38 63 ILE B N 1
ATOM 1261 C CA . ILE B 1 63 ? 19.328 -16.281 -4.023 1 97.38 63 ILE B CA 1
ATOM 1262 C C . ILE B 1 63 ? 18.578 -16.969 -2.885 1 97.38 63 ILE B C 1
ATOM 1264 O O . ILE B 1 63 ? 18.922 -18.078 -2.473 1 97.38 63 ILE B O 1
ATOM 1268 N N . ARG B 1 64 ? 17.531 -16.219 -2.396 1 97.75 64 ARG B N 1
ATOM 1269 C CA . ARG B 1 64 ? 16.75 -16.75 -1.282 1 97.75 64 ARG B CA 1
ATOM 1270 C C . ARG B 1 64 ? 15.273 -16.812 -1.646 1 97.75 64 ARG B C 1
ATOM 1272 O O . ARG B 1 64 ? 14.797 -16.062 -2.496 1 97.75 64 ARG B O 1
ATOM 1279 N N . SER B 1 65 ? 14.57 -17.672 -0.912 1 97.94 65 SER B N 1
ATOM 1280 C CA . SER B 1 65 ? 13.125 -17.797 -1.086 1 97.94 65 SER B CA 1
ATOM 1281 C C . SER B 1 65 ? 12.391 -17.453 0.205 1 97.94 65 SER B C 1
ATOM 1283 O O . SER B 1 65 ? 11.289 -17.969 0.448 1 97.94 65 SER B O 1
ATOM 1285 N N . THR B 1 66 ? 13.07 -16.703 1.039 1 98.19 66 THR B N 1
ATOM 1286 C CA . THR B 1 66 ? 12.5 -16.328 2.328 1 98.19 66 THR B CA 1
ATOM 1287 C C . THR B 1 66 ? 12.211 -14.82 2.363 1 98.19 66 THR B C 1
ATOM 1289 O O . THR B 1 66 ? 12.766 -14.055 1.576 1 98.19 66 THR B O 1
ATOM 1292 N N . SER B 1 67 ? 11.352 -14.523 3.262 1 97.94 67 SER B N 1
ATOM 1293 C CA . SER B 1 67 ? 11.109 -13.109 3.512 1 97.94 67 SER B CA 1
ATOM 1294 C C . SER B 1 67 ? 12.32 -12.453 4.18 1 97.94 67 SER B C 1
ATOM 1296 O O . SER B 1 67 ? 12.828 -12.961 5.18 1 97.94 67 SER B O 1
ATOM 1298 N N . PRO B 1 68 ? 12.719 -11.297 3.646 1 97.88 68 PRO B N 1
ATOM 1299 C CA . PRO B 1 68 ? 13.812 -10.594 4.332 1 97.88 68 PRO B CA 1
ATOM 1300 C C . PRO B 1 68 ? 13.398 -10.062 5.699 1 97.88 68 PRO B C 1
ATOM 1302 O O . PRO B 1 68 ? 14.258 -9.789 6.543 1 97.88 68 PRO B O 1
ATOM 1305 N N . LEU B 1 69 ? 12.156 -9.867 5.887 1 96.75 69 LEU B N 1
ATOM 1306 C CA . LEU B 1 69 ? 11.672 -9.258 7.121 1 96.75 69 LEU B CA 1
ATOM 1307 C C . LEU B 1 69 ? 11.445 -10.32 8.195 1 96.75 69 LEU B C 1
ATOM 1309 O O . LEU B 1 69 ? 11.781 -10.109 9.359 1 96.75 69 LEU B O 1
ATOM 1313 N N . THR B 1 70 ? 10.938 -11.406 7.801 1 95.38 70 THR B N 1
ATOM 1314 C CA . THR B 1 70 ? 10.492 -12.359 8.812 1 95.38 70 THR B CA 1
ATOM 1315 C C . THR B 1 70 ? 11.383 -13.594 8.812 1 95.38 70 THR B C 1
ATOM 1317 O O . THR B 1 70 ? 11.352 -14.383 9.758 1 95.38 70 THR B O 1
ATOM 1320 N N . GLY B 1 71 ? 12.055 -13.875 7.68 1 96.69 71 GLY B N 1
ATOM 1321 C CA . GLY B 1 71 ? 12.891 -15.055 7.547 1 96.69 71 GLY B CA 1
ATOM 1322 C C . GLY B 1 71 ? 12.109 -16.297 7.148 1 96.69 71 GLY B C 1
ATOM 1323 O O . GLY B 1 71 ? 12.695 -17.359 6.961 1 96.69 71 GLY B O 1
ATOM 1324 N N . LYS B 1 72 ? 10.859 -16.234 6.996 1 97.31 72 LYS B N 1
ATOM 1325 C CA . LYS B 1 72 ? 10.023 -17.375 6.676 1 97.31 72 LYS B CA 1
ATOM 1326 C C . LYS B 1 72 ? 10 -17.656 5.176 1 97.31 72 LYS B C 1
ATOM 1328 O O . LYS B 1 72 ? 10.164 -16.734 4.371 1 97.31 72 LYS B O 1
ATOM 1333 N N . ALA B 1 73 ? 9.703 -18.844 4.828 1 97.75 73 ALA B N 1
ATOM 1334 C CA . ALA B 1 73 ? 9.602 -19.219 3.424 1 97.75 73 ALA B CA 1
ATOM 1335 C C . ALA B 1 73 ? 8.414 -18.547 2.75 1 97.75 73 ALA B C 1
ATOM 1337 O O . ALA B 1 73 ? 7.336 -18.438 3.332 1 97.75 73 ALA B O 1
ATOM 1338 N N . LEU B 1 74 ? 8.664 -18.062 1.571 1 96.25 74 LEU B N 1
ATOM 1339 C CA . LEU B 1 74 ? 7.598 -17.469 0.778 1 96.25 74 LEU B CA 1
ATOM 1340 C C . LEU B 1 74 ? 6.926 -18.5 -0.111 1 96.25 74 LEU B C 1
ATOM 1342 O O . LEU B 1 74 ? 7.605 -19.312 -0.749 1 96.25 74 LEU B O 1
ATOM 1346 N N . GLU B 1 75 ? 5.684 -18.453 -0.068 1 90.75 75 GLU B N 1
ATOM 1347 C CA . GLU B 1 75 ? 4.961 -19.344 -0.96 1 90.75 75 GLU B CA 1
ATOM 1348 C C . GLU B 1 75 ? 5.156 -18.953 -2.422 1 90.75 75 GLU B C 1
ATOM 1350 O O . GLU B 1 75 ? 5.145 -19.812 -3.309 1 90.75 75 GLU B O 1
ATOM 1355 N N . ASN B 1 76 ? 5.281 -17.734 -2.609 1 91 76 ASN B N 1
ATOM 1356 C CA . ASN B 1 76 ? 5.469 -17.141 -3.928 1 91 76 ASN B CA 1
ATOM 1357 C C . ASN B 1 76 ? 6.551 -16.062 -3.908 1 91 76 ASN B C 1
ATOM 1359 O O . ASN B 1 76 ? 6.547 -15.188 -3.047 1 91 76 ASN B O 1
ATOM 1363 N N . THR B 1 77 ? 7.461 -16.203 -4.879 1 93.94 77 THR B N 1
ATOM 1364 C CA . THR B 1 77 ? 8.578 -15.266 -4.895 1 93.94 77 THR B CA 1
ATOM 1365 C C . THR B 1 77 ? 8.352 -14.18 -5.945 1 93.94 77 THR B C 1
ATOM 1367 O O . THR B 1 77 ? 9.258 -13.391 -6.234 1 93.94 77 THR B O 1
ATOM 1370 N N . GLY B 1 78 ? 7.227 -14.211 -6.535 1 92 78 GLY B N 1
ATOM 1371 C CA . GLY B 1 78 ? 6.891 -13.133 -7.449 1 92 78 GLY B CA 1
ATOM 1372 C C . GLY B 1 78 ? 6.719 -11.797 -6.758 1 92 78 GLY B C 1
ATOM 1373 O O . GLY B 1 78 ? 6.426 -11.742 -5.559 1 92 78 GLY B O 1
ATOM 1374 N N . VAL B 1 79 ? 7.059 -10.766 -7.523 1 95.12 79 VAL B N 1
ATOM 1375 C CA . VAL B 1 79 ? 6.855 -9.414 -7.012 1 95.12 79 VAL B CA 1
ATOM 1376 C C . VAL B 1 79 ? 5.91 -8.648 -7.938 1 95.12 79 VAL B C 1
ATOM 1378 O O . VAL B 1 79 ? 5.906 -8.867 -9.148 1 95.12 79 VAL B O 1
ATOM 1381 N N . PHE B 1 80 ? 5.156 -7.754 -7.293 1 91.75 80 PHE B N 1
ATOM 1382 C CA . PHE B 1 80 ? 4.133 -7.023 -8.031 1 91.75 80 PHE B CA 1
ATOM 1383 C C . PHE B 1 80 ? 4.238 -5.527 -7.777 1 91.75 80 PHE B C 1
ATOM 1385 O O . PHE B 1 80 ? 4.547 -5.105 -6.66 1 91.75 80 PHE B O 1
ATOM 1392 N N . PRO B 1 81 ? 3.922 -4.832 -8.852 1 95.31 81 PRO B N 1
ATOM 1393 C CA . PRO B 1 81 ? 3.98 -3.387 -8.633 1 95.31 81 PRO B CA 1
ATOM 1394 C C . PRO B 1 81 ? 3.002 -2.914 -7.555 1 95.31 81 PRO B C 1
ATOM 1396 O O . PRO B 1 81 ? 1.905 -3.467 -7.43 1 95.31 81 PRO B O 1
ATOM 1399 N N . ASN B 1 82 ? 3.42 -2.021 -6.746 1 96.69 82 ASN B N 1
ATOM 1400 C CA . ASN B 1 82 ? 2.547 -1.346 -5.793 1 96.69 82 ASN B CA 1
ATOM 1401 C C . ASN B 1 82 ? 2.213 0.072 -6.25 1 96.69 82 ASN B C 1
ATOM 1403 O O . ASN B 1 82 ? 2.887 1.028 -5.863 1 96.69 82 ASN B O 1
ATOM 1407 N N . HIS B 1 83 ? 1.147 0.212 -6.934 1 95 83 HIS B N 1
ATOM 1408 C CA . HIS B 1 83 ? 0.812 1.478 -7.574 1 95 83 HIS B CA 1
ATOM 1409 C C . HIS B 1 83 ? 0.445 2.539 -6.543 1 95 83 HIS B C 1
ATOM 1411 O O . HIS B 1 83 ? 0.808 3.707 -6.691 1 95 83 HIS B O 1
ATOM 1417 N N . MET B 1 84 ? -0.278 2.15 -5.637 1 95.69 84 MET B N 1
ATOM 1418 C CA . MET B 1 84 ? -0.698 3.096 -4.605 1 95.69 84 MET B CA 1
ATOM 1419 C C . MET B 1 84 ? 0.51 3.703 -3.896 1 95.69 84 MET B C 1
ATOM 1421 O O . MET B 1 84 ? 0.608 4.922 -3.766 1 95.69 84 MET B O 1
ATOM 1425 N N . LEU B 1 85 ? 1.362 2.891 -3.426 1 96.75 85 LEU B N 1
ATOM 1426 C CA . LEU B 1 85 ? 2.551 3.352 -2.717 1 96.75 85 LEU B CA 1
ATOM 1427 C C . LEU B 1 85 ? 3.42 4.219 -3.621 1 96.75 85 LEU B C 1
ATOM 1429 O O . LEU B 1 85 ? 3.955 5.238 -3.182 1 96.75 85 LEU B O 1
ATOM 1433 N N . ARG B 1 86 ? 3.564 3.828 -4.848 1 97.44 86 ARG B N 1
ATOM 1434 C CA . ARG B 1 86 ? 4.32 4.637 -5.801 1 97.44 86 ARG B CA 1
ATOM 1435 C C . ARG B 1 86 ? 3.734 6.039 -5.914 1 97.44 86 ARG B C 1
ATOM 1437 O O . ARG B 1 86 ? 4.469 7.027 -5.895 1 97.44 86 ARG B O 1
ATOM 1444 N N . ARG B 1 87 ? 2.461 6.145 -6.078 1 95.94 87 ARG B N 1
ATOM 1445 C CA . ARG B 1 87 ? 1.773 7.426 -6.184 1 95.94 87 ARG B CA 1
ATOM 1446 C C . ARG B 1 87 ? 1.958 8.25 -4.918 1 95.94 87 ARG B C 1
ATOM 1448 O O . ARG B 1 87 ? 2.252 9.445 -4.988 1 95.94 87 ARG B O 1
ATOM 1455 N N . GLN B 1 88 ? 1.761 7.613 -3.797 1 94.5 88 GLN B N 1
ATOM 1456 C CA . GLN B 1 88 ? 1.879 8.32 -2.525 1 94.5 88 GLN B CA 1
ATOM 1457 C C . GLN B 1 88 ? 3.281 8.891 -2.342 1 94.5 88 GLN B C 1
ATOM 1459 O O . GLN B 1 88 ? 3.439 10.023 -1.877 1 94.5 88 GLN B O 1
ATOM 1464 N N . ILE B 1 89 ? 4.273 8.078 -2.668 1 96.25 89 ILE B N 1
ATOM 1465 C CA . ILE B 1 89 ? 5.656 8.516 -2.549 1 96.25 89 ILE B CA 1
ATOM 1466 C C . ILE B 1 89 ? 5.895 9.719 -3.461 1 96.25 89 ILE B C 1
ATOM 1468 O O . ILE B 1 89 ? 6.527 10.695 -3.059 1 96.25 89 ILE B O 1
ATOM 1472 N N . ARG B 1 90 ? 5.418 9.672 -4.633 1 95.12 90 ARG B N 1
ATOM 1473 C CA . ARG B 1 90 ? 5.559 10.773 -5.582 1 95.12 90 ARG B CA 1
ATOM 1474 C C . ARG B 1 90 ? 4.902 12.039 -5.051 1 95.12 90 ARG B C 1
ATOM 1476 O O . ARG B 1 90 ? 5.465 13.133 -5.172 1 95.12 90 ARG B O 1
ATOM 1483 N N . GLU B 1 91 ? 3.732 11.945 -4.488 1 92.44 91 GLU B N 1
ATOM 1484 C CA . GLU B 1 91 ? 3.02 13.086 -3.912 1 92.44 91 GLU B CA 1
ATOM 1485 C C . GLU B 1 91 ? 3.811 13.711 -2.768 1 92.44 91 GLU B C 1
ATOM 1487 O O . GLU B 1 91 ? 3.883 14.938 -2.65 1 92.44 91 GLU B O 1
ATOM 1492 N N . TRP B 1 92 ? 4.289 12.867 -1.984 1 92.75 92 TRP B N 1
ATOM 1493 C CA . TRP B 1 92 ? 5.117 13.32 -0.873 1 92.75 92 TRP B CA 1
ATOM 1494 C C . TRP B 1 92 ? 6.336 14.086 -1.379 1 92.75 92 TRP B C 1
ATOM 1496 O O . TRP B 1 92 ? 6.668 15.156 -0.857 1 92.75 92 TRP B O 1
ATOM 1506 N N . GLN B 1 93 ? 7.051 13.539 -2.375 1 91.94 93 GLN B N 1
ATOM 1507 C CA . GLN B 1 93 ? 8.242 14.156 -2.938 1 91.94 93 GLN B CA 1
ATOM 1508 C C . GLN B 1 93 ? 7.926 15.523 -3.541 1 91.94 93 GLN B C 1
ATOM 1510 O O . GLN B 1 93 ? 8.734 16.453 -3.453 1 91.94 93 GLN B O 1
ATOM 1515 N N . GLU B 1 94 ? 6.758 15.656 -4.145 1 89.81 94 GLU B N 1
ATOM 1516 C CA . GLU B 1 94 ? 6.336 16.906 -4.77 1 89.81 94 GLU B CA 1
ATOM 1517 C C . GLU B 1 94 ? 6.043 17.984 -3.719 1 89.81 94 GLU B C 1
ATOM 1519 O O . GLU B 1 94 ? 6.371 19.156 -3.91 1 89.81 94 GLU B O 1
ATOM 1524 N N . ARG B 1 95 ? 5.551 17.625 -2.648 1 84.62 95 ARG B N 1
ATOM 1525 C CA . ARG B 1 95 ? 5.246 18.547 -1.562 1 84.62 95 ARG B CA 1
ATOM 1526 C C . ARG B 1 95 ? 6.52 19.016 -0.87 1 84.62 95 ARG B C 1
ATOM 1528 O O . ARG B 1 95 ? 6.598 20.156 -0.417 1 84.62 95 ARG B O 1
ATOM 1535 N N . SER B 1 96 ? 7.441 18.156 -0.708 1 76.38 96 SER B N 1
ATOM 1536 C CA . SER B 1 96 ? 8.695 18.484 -0.037 1 76.38 96 SER B CA 1
ATOM 1537 C C . SER B 1 96 ? 9.562 19.406 -0.889 1 76.38 96 SER B C 1
ATOM 1539 O O . SER B 1 96 ? 10.391 20.156 -0.362 1 76.38 96 SER B O 1
ATOM 1541 N N . ARG B 1 97 ? 9.406 19.266 -2.111 1 74.19 97 ARG B N 1
ATOM 1542 C CA . ARG B 1 97 ? 10.164 20.156 -2.99 1 74.19 97 ARG B CA 1
ATOM 1543 C C . ARG B 1 97 ? 9.609 21.562 -2.965 1 74.19 97 ARG B C 1
ATOM 1545 O O . ARG B 1 97 ? 10.352 22.531 -3.168 1 74.19 97 ARG B O 1
ATOM 1552 N N . SER B 1 98 ? 8.367 21.688 -2.664 1 68.88 98 SER B N 1
ATOM 1553 C CA . SER B 1 98 ? 7.723 23 -2.711 1 68.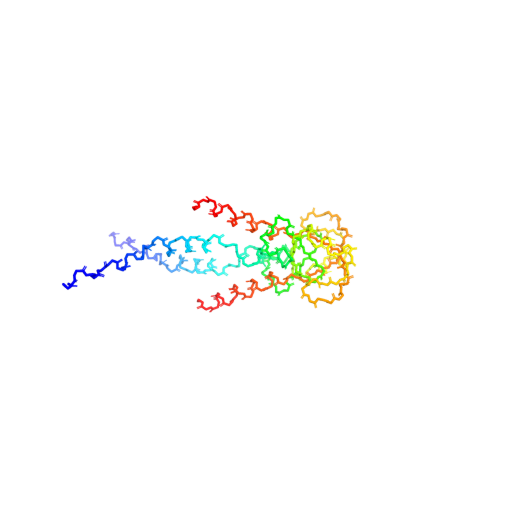88 98 SER B CA 1
ATOM 1554 C C . SER B 1 98 ? 7.914 23.75 -1.399 1 68.88 98 SER B C 1
ATOM 1556 O O . SER B 1 98 ? 7.672 24.953 -1.333 1 68.88 98 SER B O 1
ATOM 1558 N N . THR B 1 99 ? 8.438 23.109 -0.451 1 60.47 99 THR B N 1
ATOM 1559 C CA . THR B 1 99 ? 8.703 23.812 0.795 1 60.47 99 THR B CA 1
ATOM 1560 C C . THR B 1 99 ? 10.156 24.281 0.86 1 60.47 99 THR B C 1
ATOM 1562 O O . THR B 1 99 ? 11.055 23.547 0.437 1 60.47 99 THR B O 1
#

Solvent-accessible surface area (backbone atoms only — not comparable to full-atom values): 11727 Å² total; per-residue (Å²): 136,76,82,78,60,84,77,68,74,76,72,62,74,60,61,64,48,50,52,51,51,48,58,70,60,49,74,59,69,91,44,39,11,82,87,80,71,38,70,43,83,49,34,19,32,37,53,83,20,46,63,30,30,42,72,62,49,54,56,50,51,71,80,37,62,47,36,91,85,76,63,45,76,43,93,41,85,61,72,27,52,28,53,63,61,41,51,52,49,51,53,52,55,55,55,54,66,73,99,135,77,81,75,62,78,73,67,72,72,72,63,76,60,61,65,48,52,51,52,50,49,58,71,59,49,75,58,71,89,42,39,11,81,85,78,71,38,71,45,83,49,35,19,33,36,52,86,20,45,65,30,29,43,72,60,50,52,57,49,50,74,80,37,63,46,36,90,87,76,64,44,78,43,93,41,85,59,72,26,53,28,52,64,60,40,53,52,50,51,54,52,54,55,54,55,66,73,99

pLDDT: mean 83.8, std 20.09, range [34.31, 98.88]